Protein AF-A0A8X6MWE8-F1 (afdb_monomer_lite)

InterPro domains:
  IPR041577 Reverse transcriptase/retrotransposon-derived protein, RNase H-like domain [PF17919] (77-120)
  IPR043128 Reverse transcriptase/Diguanylate cyclase domain [G3DSA:3.30.70.270] (19-109)
  IPR043502 DNA/RNA polymerase superfamily [SSF56672] (6-120)
  IPR051320 Viral Replication and Maturation Polyprotein [PTHR33064] (6-121)

Sequence (211 aa):
MVALRGHLVTQQGTKPLPDKVEPILNYPKPKTIKELQRFLGILNFFRRFLPNVAQHQIALSEFLKGTRKNDNRVIEWTTQAEQDFCTCKKLIADATLLAHPKPDAELILHVDASDFAIGGHENITADSLSRIASIEMPNPINYDEIAKSQESDLELQKLINNPQGLQLKKIVMPNSDIPLFCDLFTGTARPYIPKDYRQRIFSQLHNMSHP

pLDDT: mean 76.69, std 14.86, range [37.81, 94.44]

Foldseek 3Di:
DDDDPQWDQDLFAIWGDLVLLVCLLVPDDDFFPVSLVVNVVSLVVLVVQFPPLVVLCLQSCVVVPPDDVPGGDTDPDDPSNVVSSNVSSVSSNVRDGDGDDDPPDDDDDDDDDDPSDDDPVPPCVCVVVVPPPDPPLPDDDPVVVQQVLLVPAPVNVVCVVPPPQWDWDFDADPPGPHTATFTCNPVDTHGDGGPVCVVVVCCSVVVVVPD

Organism: Nephila pilipes (NCBI:txid299642)

Structure (mmCIF, N/CA/C/O backbone):
data_AF-A0A8X6MWE8-F1
#
_entry.id   AF-A0A8X6MWE8-F1
#
loop_
_atom_site.group_PDB
_atom_site.id
_atom_site.type_symbol
_atom_site.label_atom_id
_atom_site.label_alt_id
_atom_site.label_comp_id
_atom_site.label_asym_id
_atom_site.label_entity_id
_atom_site.label_seq_id
_atom_site.pdbx_PDB_ins_code
_atom_site.Cartn_x
_atom_site.Cartn_y
_atom_site.Cartn_z
_atom_site.occupancy
_atom_site.B_iso_or_equiv
_atom_site.auth_seq_id
_atom_site.auth_comp_id
_atom_site.auth_asym_id
_atom_site.auth_atom_id
_atom_site.pdbx_PDB_model_num
ATOM 1 N N . MET A 1 1 ? -22.806 -2.495 1.449 1.00 59.53 1 MET A N 1
ATOM 2 C CA . MET A 1 1 ? -21.754 -2.252 0.437 1.00 59.53 1 MET A CA 1
ATOM 3 C C . MET A 1 1 ? -21.402 -0.779 0.498 1.00 59.53 1 MET A C 1
ATOM 5 O O . MET A 1 1 ? -22.319 0.026 0.430 1.00 59.53 1 MET A O 1
ATOM 9 N N . VAL A 1 2 ? -20.133 -0.429 0.710 1.00 77.38 2 VAL A N 1
ATOM 10 C CA . VAL A 1 2 ? -19.697 0.970 0.892 1.00 77.38 2 VAL A CA 1
ATOM 11 C C . VAL A 1 2 ? -18.446 1.227 0.050 1.00 77.38 2 VAL A C 1
ATOM 13 O O . VAL A 1 2 ? -17.557 0.378 -0.003 1.00 77.38 2 VAL A O 1
ATOM 16 N N . ALA A 1 3 ? -18.377 2.383 -0.611 1.00 73.12 3 ALA A N 1
ATOM 17 C CA . ALA A 1 3 ? -17.189 2.845 -1.324 1.00 73.12 3 ALA A CA 1
ATOM 18 C C . ALA A 1 3 ? -16.318 3.700 -0.387 1.00 73.12 3 ALA A C 1
ATOM 20 O O . ALA A 1 3 ? -16.790 4.701 0.148 1.00 73.12 3 ALA A O 1
ATOM 21 N N . LEU A 1 4 ? -15.050 3.327 -0.188 1.00 69.00 4 LEU A N 1
ATOM 22 C CA . LEU A 1 4 ? -14.127 4.044 0.697 1.00 69.00 4 LEU A CA 1
ATOM 23 C C . LEU A 1 4 ? -12.730 4.149 0.070 1.00 69.00 4 LEU A C 1
ATOM 25 O O . LEU A 1 4 ? -12.127 3.139 -0.283 1.0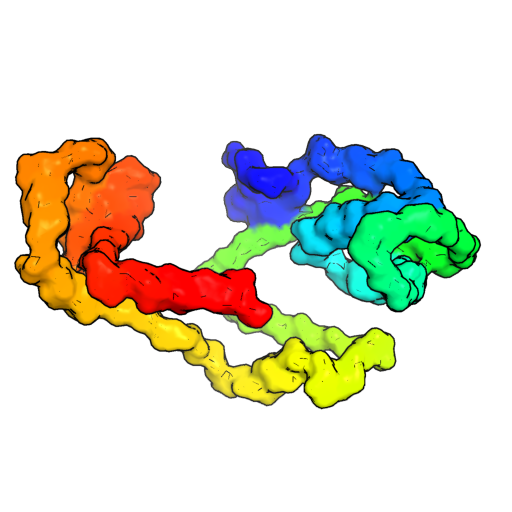0 69.00 4 LEU A O 1
ATOM 29 N N . ARG A 1 5 ? -12.204 5.377 -0.068 1.00 67.44 5 ARG A N 1
ATOM 30 C CA . ARG A 1 5 ? -10.845 5.674 -0.580 1.00 67.44 5 ARG A CA 1
ATOM 31 C C . ARG A 1 5 ? -10.443 4.845 -1.818 1.00 67.44 5 ARG A C 1
ATOM 33 O O . ARG A 1 5 ? -9.362 4.269 -1.851 1.00 67.44 5 ARG A O 1
ATOM 40 N N . GLY A 1 6 ? -11.312 4.752 -2.827 1.00 67.19 6 GLY A N 1
ATOM 41 C CA . GLY A 1 6 ? -11.014 4.024 -4.072 1.00 67.19 6 GLY A CA 1
ATOM 42 C C . GLY A 1 6 ? -11.288 2.514 -4.046 1.00 67.19 6 GLY A C 1
ATOM 43 O O . GLY A 1 6 ? -11.038 1.846 -5.046 1.00 67.19 6 GLY A O 1
ATOM 44 N N . HIS A 1 7 ? -11.830 1.985 -2.947 1.00 73.69 7 HIS A N 1
ATOM 45 C CA . HIS A 1 7 ? -12.125 0.566 -2.767 1.00 73.69 7 HIS A CA 1
ATOM 46 C C . HIS A 1 7 ? -13.621 0.330 -2.560 1.00 73.69 7 HIS A C 1
ATOM 48 O O . HIS A 1 7 ? -14.302 1.115 -1.895 1.00 73.69 7 HIS A O 1
ATOM 54 N N . LEU A 1 8 ? -14.122 -0.774 -3.105 1.00 75.38 8 LEU A N 1
ATOM 55 C CA . LEU A 1 8 ? -15.430 -1.321 -2.792 1.00 75.38 8 LEU A CA 1
ATOM 56 C C . LEU A 1 8 ? -15.292 -2.274 -1.608 1.00 75.38 8 LEU A C 1
ATOM 58 O O . LEU A 1 8 ? -14.608 -3.293 -1.703 1.00 75.38 8 LEU A O 1
ATOM 62 N N . VAL A 1 9 ? -15.966 -1.954 -0.508 1.00 78.88 9 VAL A N 1
ATOM 63 C CA . VAL A 1 9 ? -16.001 -2.783 0.696 1.00 78.88 9 VAL A CA 1
ATOM 64 C C . VAL A 1 9 ? -17.331 -3.530 0.748 1.00 78.88 9 VAL A C 1
ATOM 66 O O . VAL A 1 9 ? -18.421 -2.940 0.762 1.00 78.88 9 VAL A O 1
ATOM 69 N N . THR A 1 10 ? -17.233 -4.854 0.766 1.00 79.94 10 THR A N 1
ATOM 70 C CA . THR A 1 10 ? -18.354 -5.795 0.860 1.00 79.94 10 THR A CA 1
ATOM 71 C C . THR A 1 10 ? -18.179 -6.689 2.085 1.00 79.94 10 THR A C 1
ATOM 73 O O . THR A 1 10 ? -17.113 -6.702 2.697 1.00 79.94 10 THR A O 1
ATOM 76 N N . GLN A 1 11 ? -19.211 -7.457 2.441 1.00 73.94 11 GLN A N 1
ATOM 77 C CA . GLN A 1 11 ? -19.117 -8.446 3.522 1.00 73.94 11 GLN A CA 1
ATOM 78 C C . GLN A 1 11 ? -18.076 -9.539 3.222 1.00 73.94 11 GLN A C 1
ATOM 80 O O . GLN A 1 11 ? -17.484 -10.097 4.137 1.00 73.94 11 GLN A O 1
ATOM 85 N N . GLN A 1 12 ? -17.837 -9.826 1.942 1.00 69.50 12 GLN A N 1
ATOM 86 C CA . GLN A 1 12 ? -16.929 -10.881 1.493 1.00 69.50 12 GLN A CA 1
ATOM 87 C C . GLN A 1 12 ? -15.476 -10.408 1.399 1.00 69.50 12 GLN A C 1
ATOM 89 O O . GLN A 1 12 ? -14.573 -11.235 1.363 1.00 69.50 12 GLN A O 1
ATOM 94 N N . GLY A 1 13 ? -15.238 -9.095 1.355 1.00 74.44 13 GLY A N 1
ATOM 95 C CA . GLY A 1 13 ? -13.900 -8.551 1.172 1.00 74.44 13 GLY A CA 1
ATOM 96 C C . GLY A 1 13 ? -13.875 -7.155 0.564 1.00 74.44 13 GLY A C 1
ATOM 97 O O . GLY A 1 13 ? -14.899 -6.473 0.435 1.00 74.44 13 GLY A O 1
ATOM 98 N N . THR A 1 14 ? -12.679 -6.748 0.160 1.00 77.19 14 THR A N 1
ATOM 99 C CA . THR A 1 14 ? -12.393 -5.477 -0.499 1.00 77.19 14 THR A CA 1
ATOM 100 C C . THR A 1 14 ? -11.879 -5.704 -1.913 1.00 77.19 14 THR A C 1
ATOM 102 O O . THR A 1 14 ? -11.125 -6.638 -2.165 1.00 77.19 14 THR A O 1
ATOM 105 N N . LYS A 1 15 ? -12.287 -4.852 -2.850 1.00 76.44 15 LYS A N 1
ATOM 106 C CA . LYS A 1 15 ? -11.736 -4.826 -4.211 1.00 76.44 15 LYS A CA 1
ATOM 107 C C . LYS A 1 15 ? -11.574 -3.388 -4.696 1.00 76.44 15 LYS A C 1
ATOM 109 O O . LYS A 1 15 ? -12.254 -2.506 -4.162 1.00 76.44 15 LYS A O 1
ATOM 114 N N . PRO A 1 16 ? -10.718 -3.112 -5.687 1.00 77.12 16 PRO A N 1
ATOM 115 C CA . PRO A 1 16 ? -10.698 -1.811 -6.345 1.00 77.12 16 PRO A CA 1
ATOM 116 C C . PRO A 1 16 ? -12.079 -1.442 -6.907 1.00 77.12 16 PRO A C 1
ATOM 118 O O . PRO A 1 16 ? -12.826 -2.307 -7.370 1.00 77.12 16 PRO A O 1
ATOM 121 N N . LEU A 1 17 ? -12.443 -0.158 -6.849 1.00 76.19 17 LEU A N 1
ATOM 122 C CA . LEU A 1 17 ? -13.644 0.319 -7.541 1.00 76.19 17 LEU A CA 1
ATOM 123 C C . LEU A 1 17 ? -13.428 0.225 -9.060 1.00 76.19 17 LEU A C 1
ATOM 125 O O . LEU A 1 17 ? -12.413 0.745 -9.527 1.00 76.19 17 LEU A O 1
ATOM 129 N N . PRO A 1 18 ? -14.369 -0.349 -9.832 1.00 69.38 18 PRO A N 1
ATOM 130 C CA . PRO A 1 18 ? -14.264 -0.428 -11.293 1.00 69.38 18 PRO A CA 1
ATOM 131 C C . PRO A 1 18 ? -13.945 0.926 -11.950 1.00 69.38 18 PRO A C 1
ATOM 133 O O . PRO A 1 18 ? -13.013 1.020 -12.744 1.00 69.38 18 PRO A O 1
ATOM 136 N N . ASP A 1 19 ? -14.593 2.002 -11.492 1.00 69.56 19 ASP A N 1
ATOM 137 C CA . ASP A 1 19 ? -14.388 3.380 -11.971 1.00 69.56 19 ASP A CA 1
ATOM 138 C C . ASP A 1 19 ? -12.959 3.914 -11.746 1.00 69.56 19 ASP A C 1
ATOM 140 O O . ASP A 1 19 ? -12.543 4.908 -12.343 1.00 69.56 19 ASP A O 1
ATOM 144 N N . LYS A 1 20 ? -12.194 3.299 -10.835 1.00 71.19 20 LYS A N 1
ATOM 145 C CA . LYS A 1 20 ? -10.782 3.627 -10.584 1.00 71.19 20 LYS A CA 1
ATOM 146 C C . LYS A 1 20 ? -9.823 2.744 -11.376 1.00 71.19 20 LYS A C 1
ATOM 148 O O . LYS A 1 20 ? -8.673 3.134 -11.546 1.00 71.19 20 LYS A O 1
ATOM 153 N N . VAL A 1 21 ? -10.295 1.603 -11.867 1.00 74.25 21 VAL A N 1
ATOM 154 C CA . VAL A 1 21 ? -9.528 0.624 -12.643 1.00 74.25 21 VAL A CA 1
ATOM 155 C C . VAL A 1 21 ? -9.580 0.937 -14.140 1.00 74.25 21 VAL A C 1
ATOM 157 O O . VAL A 1 21 ? -8.560 0.864 -14.822 1.00 74.25 21 VAL A O 1
ATOM 160 N N . GLU A 1 22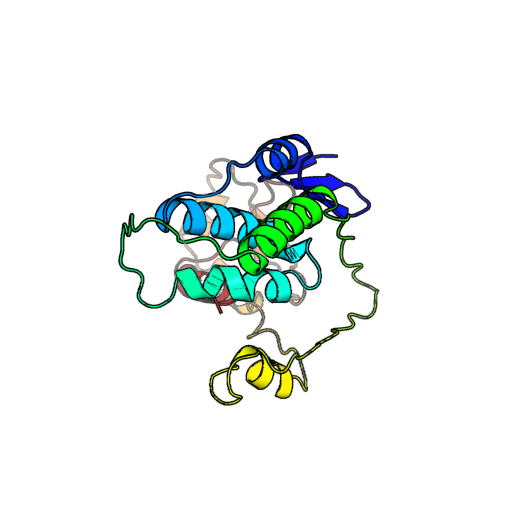 ? -10.731 1.363 -14.656 1.00 72.38 22 GLU A N 1
ATOM 161 C CA . GLU A 1 22 ? -10.916 1.673 -16.080 1.00 72.38 22 GLU A CA 1
ATOM 162 C C . GLU A 1 22 ? -9.955 2.763 -16.620 1.00 72.38 22 GLU A C 1
ATOM 164 O O . GLU A 1 22 ? -9.350 2.562 -17.679 1.00 72.38 22 GLU A O 1
ATOM 169 N N . PRO A 1 23 ? -9.672 3.866 -15.893 1.00 78.94 23 PRO A N 1
ATOM 170 C CA . PRO A 1 23 ? -8.656 4.834 -16.317 1.00 78.94 23 PRO A CA 1
ATOM 171 C C . PRO A 1 23 ? -7.232 4.260 -16.360 1.00 78.94 23 PRO A C 1
ATOM 173 O O . PRO A 1 23 ? -6.369 4.800 -17.048 1.00 78.94 23 PRO A O 1
ATOM 176 N N . ILE A 1 24 ? -6.967 3.178 -15.623 1.00 80.88 24 ILE A N 1
ATOM 177 C CA . ILE A 1 24 ? -5.652 2.529 -15.558 1.00 80.88 24 ILE A CA 1
ATOM 178 C C . ILE A 1 24 ? -5.463 1.599 -16.753 1.00 80.88 24 ILE A C 1
ATOM 180 O O . ILE A 1 24 ? -4.397 1.605 -17.364 1.00 80.88 24 ILE A O 1
ATOM 184 N N . LEU A 1 25 ? -6.509 0.870 -17.154 1.00 80.69 25 LEU A N 1
ATOM 185 C CA . LEU A 1 25 ? -6.540 0.114 -18.412 1.00 80.69 25 LEU A CA 1
ATOM 186 C C . LEU A 1 25 ? -6.271 1.009 -19.624 1.00 80.69 25 LEU A C 1
ATOM 188 O O . LEU A 1 25 ? -5.530 0.634 -20.533 1.00 80.69 25 LEU A O 1
ATOM 192 N N . ASN A 1 26 ? -6.797 2.229 -19.597 1.00 83.88 26 ASN A N 1
ATOM 193 C CA . ASN A 1 26 ? -6.600 3.217 -20.653 1.00 83.88 26 ASN A CA 1
ATOM 194 C C . ASN A 1 26 ? -5.405 4.150 -20.401 1.00 83.88 26 ASN A C 1
ATOM 196 O O . ASN A 1 26 ? -5.204 5.103 -21.152 1.00 83.88 26 ASN A O 1
ATOM 200 N N . TYR A 1 27 ? -4.580 3.876 -19.379 1.00 88.12 27 TYR A N 1
ATOM 201 C CA . TYR A 1 27 ? -3.455 4.744 -19.044 1.00 88.12 27 TYR A CA 1
ATOM 202 C C . TYR A 1 27 ? -2.472 4.815 -20.222 1.00 88.12 27 TYR A C 1
ATOM 204 O O . TYR A 1 27 ? -2.041 3.757 -20.712 1.00 88.12 27 TYR A O 1
ATOM 212 N N . PRO A 1 28 ? -2.123 6.027 -20.694 1.00 91.38 28 PRO A N 1
ATOM 213 C CA . PRO A 1 28 ? -1.239 6.188 -21.837 1.00 91.38 28 PRO A CA 1
ATOM 214 C C . PRO A 1 28 ? 0.171 5.718 -21.488 1.00 91.38 28 PRO A C 1
ATOM 216 O O . PRO A 1 28 ? 0.620 5.864 -20.352 1.00 91.38 28 PRO A O 1
ATOM 219 N N . LYS A 1 29 ? 0.887 5.176 -22.476 1.00 93.75 29 LYS A N 1
ATOM 220 C CA . LYS A 1 29 ? 2.289 4.777 -22.316 1.00 93.75 29 LYS A CA 1
ATOM 221 C C . LYS A 1 29 ? 3.119 5.991 -21.858 1.00 93.75 29 LYS A C 1
ATOM 223 O O . LYS A 1 29 ? 3.155 6.981 -22.596 1.00 93.75 29 LYS A O 1
ATOM 228 N N . PRO A 1 30 ? 3.765 5.941 -20.675 1.00 94.44 30 PRO A N 1
ATOM 229 C CA . PRO A 1 30 ? 4.577 7.044 -20.179 1.00 94.44 30 PRO A CA 1
ATOM 230 C C . PRO A 1 30 ? 5.695 7.407 -21.152 1.00 94.44 30 PRO A C 1
ATOM 232 O O . PRO A 1 30 ? 6.461 6.546 -21.578 1.00 94.44 30 PRO A O 1
ATOM 235 N N . LYS A 1 31 ? 5.816 8.687 -21.493 1.00 93.44 31 LYS A N 1
ATOM 236 C CA . LYS A 1 31 ? 6.896 9.188 -22.354 1.00 93.44 31 LYS A CA 1
ATOM 237 C C . LYS A 1 31 ? 8.088 9.670 -21.544 1.00 93.44 31 LYS A C 1
ATOM 239 O O . LYS A 1 31 ? 9.211 9.647 -22.037 1.00 93.44 31 LYS A O 1
ATOM 244 N N . THR A 1 32 ? 7.842 10.107 -20.312 1.00 93.69 32 THR A N 1
ATOM 245 C CA . THR A 1 32 ? 8.852 10.695 -19.428 1.00 93.69 32 THR A CA 1
ATOM 246 C C . THR A 1 32 ? 8.972 9.934 -18.113 1.00 93.69 32 THR A C 1
ATOM 248 O O . THR A 1 32 ? 8.016 9.306 -17.654 1.00 93.69 32 THR A O 1
ATOM 251 N N . ILE A 1 33 ? 10.130 10.044 -17.458 1.00 92.06 33 ILE A N 1
ATOM 252 C CA . ILE A 1 33 ? 10.361 9.487 -16.116 1.00 92.06 33 ILE A CA 1
ATOM 253 C C . ILE A 1 33 ? 9.285 9.938 -15.123 1.00 92.06 33 ILE A C 1
ATOM 255 O O . ILE A 1 33 ? 8.750 9.123 -14.374 1.00 92.06 33 ILE A O 1
ATOM 259 N N . LYS A 1 34 ? 8.911 11.219 -15.140 1.00 90.62 34 LYS A N 1
ATOM 260 C CA . LYS A 1 34 ? 7.853 11.761 -14.280 1.00 90.62 34 LYS A CA 1
ATOM 261 C C . LYS A 1 34 ? 6.498 11.086 -14.500 1.00 90.62 34 LYS A C 1
ATOM 263 O O . LYS A 1 34 ? 5.764 10.848 -13.541 1.00 90.62 34 LYS A O 1
ATOM 268 N N . GLU A 1 35 ? 6.140 10.789 -15.745 1.00 92.25 35 GLU A N 1
ATOM 269 C CA . GLU A 1 35 ? 4.918 10.042 -16.063 1.00 92.25 35 GLU A CA 1
ATOM 270 C C . GLU A 1 35 ? 5.011 8.587 -15.594 1.00 92.25 35 GLU A C 1
ATOM 272 O O . GLU A 1 35 ? 4.050 8.067 -15.027 1.00 92.25 35 GLU A O 1
ATOM 277 N N . LEU A 1 36 ? 6.175 7.951 -15.745 1.00 92.38 36 LEU A N 1
ATOM 278 C CA . LEU A 1 36 ? 6.399 6.587 -15.270 1.00 92.38 36 LEU A CA 1
ATOM 279 C C . LEU A 1 36 ? 6.316 6.500 -13.741 1.00 92.38 36 LEU A C 1
ATOM 281 O O . LEU A 1 36 ? 5.662 5.605 -13.214 1.00 92.38 36 LEU A O 1
ATOM 285 N N . GLN A 1 37 ? 6.891 7.462 -13.018 1.00 90.00 37 GLN A N 1
ATOM 286 C CA . GLN A 1 37 ? 6.774 7.556 -11.559 1.00 90.00 37 GLN A CA 1
ATOM 287 C C . GLN A 1 37 ? 5.316 7.707 -11.109 1.00 90.00 37 GLN A C 1
ATOM 289 O O . GLN A 1 37 ? 4.909 7.093 -10.124 1.00 90.00 37 GLN A O 1
ATOM 294 N N . ARG A 1 38 ? 4.505 8.487 -11.839 1.00 90.12 38 ARG A N 1
ATOM 295 C CA . ARG A 1 38 ? 3.062 8.595 -11.569 1.00 90.12 38 ARG A CA 1
ATOM 296 C C . ARG A 1 38 ? 2.364 7.253 -11.750 1.00 90.12 38 ARG A C 1
ATOM 298 O O . ARG A 1 38 ? 1.596 6.860 -10.877 1.00 90.12 38 ARG A O 1
ATOM 305 N N . PHE A 1 39 ? 2.649 6.548 -12.843 1.00 90.75 39 PHE A N 1
ATOM 306 C CA . PHE A 1 39 ? 2.096 5.219 -13.085 1.00 90.75 39 PHE A CA 1
ATOM 307 C C . PHE A 1 39 ? 2.497 4.219 -11.990 1.00 90.75 39 PHE A C 1
ATOM 309 O O . PHE A 1 39 ? 1.635 3.552 -11.424 1.00 90.75 39 PHE A O 1
ATOM 316 N N . LEU A 1 40 ? 3.779 4.162 -11.620 1.00 88.50 40 LEU A N 1
ATOM 317 C CA . LEU A 1 40 ? 4.268 3.273 -10.562 1.00 88.50 40 LEU A CA 1
ATOM 318 C C . LEU A 1 40 ? 3.691 3.628 -9.184 1.00 88.50 40 LEU A C 1
ATOM 320 O O . LEU A 1 40 ? 3.438 2.738 -8.377 1.00 88.50 40 LEU A O 1
ATOM 324 N N . GLY A 1 41 ? 3.405 4.907 -8.923 1.00 86.19 41 GLY A N 1
ATOM 325 C CA . GLY A 1 41 ? 2.658 5.331 -7.738 1.00 86.19 41 GLY A CA 1
ATOM 326 C C . GLY A 1 41 ? 1.241 4.749 -7.692 1.00 86.19 41 GLY A C 1
ATOM 327 O O . GLY A 1 41 ? 0.812 4.259 -6.649 1.00 86.19 41 GLY A O 1
ATOM 328 N N . ILE A 1 42 ? 0.537 4.738 -8.830 1.00 85.75 42 ILE A N 1
ATOM 329 C CA . ILE A 1 42 ? -0.788 4.109 -8.958 1.00 85.75 42 ILE A CA 1
ATOM 330 C C . ILE A 1 42 ? -0.684 2.592 -8.755 1.00 85.75 42 ILE A C 1
ATOM 332 O O . ILE A 1 42 ? -1.457 2.017 -7.993 1.00 85.75 42 ILE A O 1
ATOM 336 N N . LEU A 1 43 ? 0.295 1.947 -9.389 1.00 83.94 43 LEU A N 1
ATOM 337 C CA . LEU A 1 43 ? 0.547 0.512 -9.247 1.00 83.94 43 LEU A CA 1
ATOM 338 C C . LEU A 1 43 ? 0.807 0.129 -7.781 1.00 83.94 43 LEU A C 1
ATOM 340 O O . LEU A 1 43 ? 0.222 -0.825 -7.272 1.00 83.94 43 LEU A O 1
ATOM 344 N N . ASN A 1 44 ? 1.616 0.921 -7.071 1.00 82.56 44 ASN A N 1
ATOM 345 C CA . ASN A 1 44 ? 1.905 0.712 -5.653 1.00 82.56 44 ASN A CA 1
ATOM 346 C C . ASN A 1 44 ? 0.679 0.909 -4.754 1.00 82.56 44 ASN A C 1
ATOM 348 O O . ASN A 1 44 ? 0.521 0.171 -3.782 1.00 82.56 44 ASN A O 1
ATOM 352 N N . PHE A 1 45 ? -0.223 1.835 -5.091 1.00 80.44 45 PHE A N 1
ATOM 353 C CA . PHE A 1 45 ? -1.487 2.001 -4.369 1.00 80.44 45 PHE A CA 1
ATOM 354 C C . PHE A 1 45 ? -2.343 0.721 -4.403 1.00 80.44 45 PHE A C 1
ATOM 356 O O . PHE A 1 45 ? -2.938 0.349 -3.389 1.00 80.44 45 PHE A O 1
ATOM 363 N N . PHE A 1 46 ? -2.345 0.006 -5.534 1.00 76.44 46 PHE A N 1
ATOM 364 C CA . PHE A 1 46 ? -3.086 -1.247 -5.707 1.00 76.44 46 PHE A CA 1
ATOM 365 C C . PHE A 1 46 ? -2.279 -2.515 -5.408 1.00 76.44 46 PHE A C 1
ATOM 367 O O . PHE A 1 46 ? -2.853 -3.598 -5.446 1.00 76.44 46 PHE A O 1
ATOM 374 N N . ARG A 1 47 ? -0.994 -2.416 -5.038 1.00 80.62 47 ARG A N 1
ATOM 375 C CA . ARG A 1 47 ? -0.065 -3.556 -4.882 1.00 80.62 47 ARG A CA 1
ATOM 376 C C . ARG A 1 47 ? -0.616 -4.724 -4.065 1.00 80.62 47 ARG A C 1
ATOM 378 O O . ARG A 1 47 ? -0.352 -5.869 -4.403 1.00 80.62 47 ARG A O 1
ATOM 385 N N . ARG A 1 48 ? -1.411 -4.452 -3.025 1.00 76.00 48 ARG A N 1
ATOM 386 C CA . ARG A 1 48 ? -2.030 -5.488 -2.176 1.00 76.00 48 ARG A CA 1
ATOM 387 C C . ARG A 1 48 ? -2.945 -6.460 -2.941 1.00 76.00 48 ARG A C 1
ATOM 389 O O . ARG A 1 48 ? -3.146 -7.570 -2.475 1.00 76.00 48 ARG A O 1
ATOM 396 N N . PHE A 1 49 ? -3.498 -6.043 -4.081 1.00 73.56 49 PHE A N 1
ATOM 397 C CA . PHE A 1 49 ? -4.390 -6.845 -4.927 1.00 73.56 49 PHE A CA 1
ATOM 398 C C . PHE A 1 49 ? -3.654 -7.551 -6.076 1.00 73.56 49 PHE A C 1
ATOM 400 O O . PHE A 1 49 ? -4.296 -8.246 -6.857 1.00 73.56 49 PHE A O 1
ATOM 407 N N . LEU A 1 50 ? -2.340 -7.337 -6.219 1.00 75.62 50 LEU A N 1
ATOM 408 C CA . LEU A 1 50 ? -1.563 -7.736 -7.394 1.00 75.62 50 LEU A CA 1
ATOM 409 C C . LEU A 1 50 ? -0.484 -8.749 -6.988 1.00 75.62 50 LEU A C 1
ATOM 411 O O . LEU A 1 50 ? 0.625 -8.346 -6.612 1.00 75.62 50 LEU A O 1
ATOM 415 N N . PRO A 1 51 ? -0.776 -10.059 -7.038 1.00 72.69 51 PRO A N 1
ATOM 416 C CA . PRO A 1 51 ? 0.231 -11.071 -6.746 1.00 72.69 51 PRO A CA 1
ATOM 417 C C . PRO A 1 51 ? 1.395 -10.955 -7.739 1.00 72.69 51 PRO A C 1
ATOM 419 O O . PRO A 1 51 ? 1.190 -10.695 -8.923 1.00 72.69 51 PRO A O 1
ATOM 422 N N . ASN A 1 52 ? 2.624 -11.122 -7.246 1.00 71.69 52 ASN A N 1
ATOM 423 C CA . ASN A 1 52 ? 3.859 -11.165 -8.045 1.00 71.69 52 ASN A CA 1
ATOM 424 C C . ASN A 1 52 ? 4.151 -9.928 -8.917 1.00 71.69 52 ASN A C 1
ATOM 426 O O . ASN A 1 52 ? 5.057 -9.952 -9.747 1.00 71.69 52 ASN A O 1
ATOM 430 N N . VAL A 1 53 ? 3.468 -8.800 -8.686 1.00 78.31 53 VAL A N 1
ATOM 431 C CA . VAL A 1 53 ? 3.642 -7.575 -9.489 1.00 78.31 53 VAL A CA 1
ATOM 432 C C . VAL A 1 53 ? 5.071 -7.025 -9.469 1.00 78.31 53 VAL A C 1
ATOM 434 O O . VAL A 1 53 ? 5.480 -6.352 -10.408 1.00 78.31 53 VAL A O 1
ATOM 437 N N . ALA A 1 54 ? 5.846 -7.328 -8.423 1.00 78.75 54 ALA A N 1
ATOM 438 C CA . ALA A 1 54 ? 7.241 -6.911 -8.306 1.00 78.75 54 ALA A CA 1
ATOM 439 C C . ALA A 1 54 ? 8.103 -7.417 -9.475 1.00 78.75 54 ALA A C 1
ATOM 441 O O . ALA A 1 54 ? 8.965 -6.681 -9.944 1.00 78.75 54 ALA A O 1
ATOM 442 N N . GLN A 1 55 ? 7.824 -8.618 -9.995 1.00 78.38 55 GLN A N 1
ATOM 443 C CA . GLN A 1 55 ? 8.551 -9.202 -11.129 1.00 78.38 55 GLN A CA 1
ATOM 444 C C . GLN A 1 55 ? 8.359 -8.358 -12.399 1.00 78.38 55 GLN A C 1
ATOM 446 O O . GLN A 1 55 ? 9.312 -8.077 -13.119 1.00 78.38 55 GLN A O 1
ATOM 451 N N . HIS A 1 56 ? 7.145 -7.843 -12.600 1.00 81.75 56 HIS A N 1
ATOM 452 C CA . HIS A 1 56 ? 6.788 -6.959 -13.715 1.00 81.75 56 HIS A CA 1
ATOM 453 C C . HIS A 1 56 ? 7.154 -5.486 -13.474 1.00 81.75 56 HIS A C 1
ATOM 455 O O . HIS A 1 56 ? 6.855 -4.624 -14.295 1.00 81.75 56 HIS A O 1
ATOM 461 N N . GLN A 1 57 ? 7.780 -5.156 -12.342 1.00 81.69 57 GLN A N 1
ATOM 462 C CA . GLN A 1 57 ? 8.297 -3.814 -12.074 1.00 81.69 57 GLN A CA 1
ATOM 463 C C . GLN A 1 57 ? 9.800 -3.707 -12.323 1.00 81.69 57 GLN A C 1
ATOM 465 O O . GLN A 1 57 ? 10.310 -2.587 -12.330 1.00 81.69 57 GLN A O 1
ATOM 470 N N . ILE A 1 58 ? 10.512 -4.820 -12.529 1.00 80.00 58 ILE A N 1
ATOM 471 C CA . ILE A 1 58 ? 11.978 -4.839 -12.617 1.00 80.00 58 ILE A CA 1
ATOM 472 C C . ILE A 1 58 ? 12.450 -3.957 -13.776 1.00 80.00 58 ILE A C 1
ATOM 474 O O . ILE A 1 58 ? 13.115 -2.951 -13.528 1.00 80.00 58 ILE A O 1
ATOM 478 N N . ALA A 1 59 ? 12.023 -4.254 -15.009 1.00 84.75 59 ALA A N 1
ATOM 479 C CA . ALA A 1 59 ? 12.428 -3.491 -16.193 1.00 84.75 59 ALA A CA 1
ATOM 480 C C . ALA A 1 59 ? 11.978 -2.019 -16.125 1.00 84.75 59 ALA A C 1
ATOM 482 O O . ALA A 1 59 ? 12.673 -1.120 -16.590 1.00 84.75 59 ALA A O 1
ATOM 483 N N . LEU A 1 60 ? 10.832 -1.744 -15.492 1.00 86.44 60 LEU A N 1
ATOM 484 C CA . LEU A 1 60 ? 10.338 -0.377 -15.297 1.00 86.44 60 LEU A CA 1
ATOM 485 C C . LEU A 1 60 ? 11.171 0.402 -14.267 1.00 86.44 60 LEU A C 1
ATOM 487 O O . LEU A 1 60 ? 11.377 1.607 -14.412 1.00 86.44 60 LEU A O 1
ATOM 491 N N . SER A 1 61 ? 11.662 -0.278 -13.232 1.00 84.56 61 SER A N 1
ATOM 492 C CA . SER A 1 61 ? 12.459 0.321 -12.159 1.00 84.56 61 SER A CA 1
ATOM 493 C C . SER A 1 61 ? 13.877 0.661 -12.610 1.00 84.56 61 SER A C 1
ATOM 495 O O . SER A 1 61 ? 14.498 1.558 -12.041 1.00 84.56 61 SER A O 1
ATOM 497 N N . GLU A 1 62 ? 14.389 0.014 -13.659 1.00 86.56 62 GLU A N 1
ATOM 498 C CA . GLU A 1 62 ? 15.690 0.357 -14.239 1.00 86.56 62 GLU A CA 1
ATOM 499 C C . GLU A 1 62 ? 15.732 1.794 -14.756 1.00 86.56 62 GLU A C 1
ATOM 501 O O . GLU A 1 62 ? 16.707 2.504 -14.501 1.00 86.56 62 GLU A O 1
ATOM 506 N N . PHE A 1 63 ? 14.643 2.274 -15.363 1.00 86.94 63 PHE A N 1
ATOM 507 C CA . PHE A 1 63 ? 14.534 3.669 -15.795 1.00 86.94 63 PHE A CA 1
ATOM 508 C C . PHE A 1 63 ? 14.575 4.663 -14.628 1.00 86.94 63 PHE A C 1
ATOM 510 O O . PHE A 1 63 ? 14.907 5.832 -14.824 1.00 86.94 63 PHE A O 1
ATOM 517 N N . LEU A 1 64 ? 14.261 4.220 -13.405 1.00 85.88 64 LEU A N 1
ATOM 518 C CA . LEU A 1 64 ? 14.275 5.073 -12.219 1.00 85.88 64 LEU A CA 1
ATOM 519 C C . LEU A 1 64 ? 15.667 5.239 -11.592 1.00 85.88 64 LEU A C 1
ATOM 521 O O . LEU A 1 64 ? 15.847 6.107 -10.726 1.00 85.88 64 LEU A O 1
ATOM 525 N N . LYS A 1 65 ? 16.666 4.460 -12.024 1.00 84.81 65 LYS A N 1
ATOM 526 C CA . LYS A 1 65 ? 18.035 4.563 -11.506 1.00 84.81 65 LYS A CA 1
ATOM 527 C C . LYS A 1 65 ? 18.626 5.942 -11.830 1.00 84.81 65 LYS A C 1
ATOM 529 O O . LYS A 1 65 ? 18.566 6.432 -12.959 1.00 84.81 65 LYS A O 1
ATOM 534 N N . GLY A 1 66 ? 19.176 6.602 -10.808 1.00 80.56 66 GLY A N 1
ATOM 535 C CA . GLY A 1 66 ? 19.787 7.931 -10.939 1.00 80.56 66 GLY A CA 1
ATOM 536 C C . GLY A 1 66 ? 18.805 9.074 -11.229 1.00 80.56 66 GLY A C 1
ATOM 537 O O . GLY A 1 66 ? 19.226 10.136 -11.690 1.00 80.56 66 GLY A O 1
ATOM 538 N N . THR A 1 67 ? 17.503 8.876 -10.995 1.00 84.00 67 THR A N 1
ATOM 539 C CA . THR A 1 67 ? 16.497 9.931 -11.190 1.00 84.00 67 THR A CA 1
ATOM 540 C C . THR A 1 67 ? 16.631 11.061 -10.173 1.00 84.00 67 THR A C 1
ATOM 542 O O . THR A 1 67 ? 17.043 10.868 -9.029 1.00 84.00 67 THR A O 1
ATOM 545 N N . ARG A 1 68 ? 16.282 12.277 -10.603 1.00 81.75 68 ARG A N 1
ATOM 546 C CA . ARG A 1 68 ? 16.269 13.483 -9.761 1.00 81.75 68 ARG A CA 1
ATOM 547 C C . ARG A 1 68 ? 14.832 13.933 -9.501 1.00 81.75 68 ARG A C 1
ATOM 549 O O . ARG A 1 68 ? 13.892 13.524 -10.183 1.00 81.75 68 ARG A O 1
ATOM 556 N N . LYS A 1 69 ? 14.645 14.827 -8.529 1.00 78.31 69 LYS A N 1
ATOM 557 C CA . LYS A 1 69 ? 13.344 15.471 -8.309 1.00 78.31 69 LYS A CA 1
ATOM 558 C C . LYS A 1 69 ? 12.922 16.208 -9.588 1.00 78.31 69 LYS A C 1
ATOM 560 O O . LYS A 1 69 ? 13.682 17.027 -10.093 1.00 78.31 69 LYS A O 1
ATOM 565 N N . ASN A 1 70 ? 11.705 15.943 -10.070 1.00 77.00 70 ASN A N 1
ATOM 566 C CA . ASN A 1 70 ? 11.144 16.502 -11.312 1.00 77.00 70 ASN A CA 1
ATOM 567 C C . ASN A 1 70 ? 11.877 16.099 -12.608 1.00 77.00 70 ASN A C 1
ATOM 569 O O . ASN A 1 70 ? 11.926 16.881 -13.555 1.00 77.00 70 ASN A O 1
ATOM 573 N N . ASP A 1 71 ? 12.425 14.887 -12.661 1.00 84.75 71 ASP A N 1
ATOM 574 C CA . ASP A 1 71 ? 13.075 14.352 -13.855 1.00 84.75 71 ASP A CA 1
ATOM 575 C C . ASP A 1 71 ? 12.081 14.118 -15.012 1.00 84.75 71 ASP A C 1
ATOM 577 O O . ASP A 1 71 ? 11.170 13.295 -14.919 1.00 84.75 71 ASP A O 1
ATOM 581 N N . ASN A 1 72 ? 12.272 14.850 -16.111 1.00 88.25 72 ASN A N 1
ATOM 582 C CA . ASN A 1 72 ? 11.459 14.767 -17.327 1.00 88.25 72 ASN A CA 1
ATOM 583 C C . ASN A 1 72 ? 12.203 14.086 -18.490 1.00 88.25 72 ASN A C 1
ATOM 585 O O . ASN A 1 72 ? 11.814 14.273 -19.643 1.00 88.25 72 ASN A O 1
ATOM 589 N N . ARG A 1 73 ? 13.276 13.327 -18.222 1.00 91.12 73 ARG A N 1
ATOM 590 C CA . ARG A 1 73 ? 13.971 12.559 -19.265 1.00 91.12 73 ARG A CA 1
ATOM 591 C C . ARG A 1 73 ? 12.988 11.666 -20.021 1.00 91.12 73 ARG A C 1
ATOM 593 O O . ARG A 1 73 ? 12.087 11.077 -19.418 1.00 91.12 73 ARG A O 1
ATOM 600 N N . VAL A 1 74 ? 13.167 11.600 -21.338 1.00 92.12 74 VAL A N 1
ATOM 601 C CA . VAL A 1 74 ? 12.381 10.733 -22.220 1.00 92.12 74 VAL A CA 1
ATOM 602 C C . VAL A 1 74 ? 12.812 9.288 -21.994 1.00 92.12 74 VAL A C 1
ATOM 604 O O . VAL A 1 74 ? 13.999 9.013 -21.832 1.00 92.12 74 VAL A O 1
ATOM 607 N N . ILE A 1 75 ? 11.841 8.379 -21.946 1.00 92.38 75 ILE A N 1
ATOM 608 C CA . ILE A 1 75 ? 12.094 6.950 -21.762 1.00 92.38 75 ILE A CA 1
ATOM 609 C C . ILE A 1 75 ? 12.330 6.304 -23.123 1.00 92.38 75 ILE A C 1
ATOM 611 O O . ILE A 1 75 ? 11.458 6.330 -23.994 1.00 92.38 75 ILE A O 1
ATOM 615 N N . GLU A 1 76 ? 13.484 5.666 -23.271 1.00 91.88 76 GLU A N 1
ATOM 616 C CA . GLU A 1 76 ? 13.757 4.744 -24.369 1.00 91.88 76 GLU A CA 1
ATOM 617 C C . GLU A 1 76 ? 13.192 3.369 -24.008 1.00 91.88 76 GLU A C 1
ATOM 619 O O . GLU A 1 76 ? 13.786 2.598 -23.257 1.00 91.88 76 GLU A O 1
ATOM 624 N N . TRP A 1 77 ? 11.980 3.089 -24.486 1.00 93.19 77 TRP A N 1
ATOM 625 C CA . TRP A 1 77 ? 11.282 1.851 -24.155 1.00 93.19 77 TRP A CA 1
ATOM 626 C C . TRP A 1 77 ? 11.949 0.638 -24.794 1.00 93.19 77 TRP A C 1
ATOM 628 O O . TRP A 1 77 ? 12.103 0.567 -26.012 1.00 93.19 77 TRP A O 1
ATOM 638 N N . THR A 1 78 ? 12.251 -0.356 -23.964 1.00 92.94 78 THR A N 1
ATOM 639 C CA . THR A 1 78 ? 12.603 -1.699 -24.419 1.00 92.94 78 THR A CA 1
ATOM 640 C C . THR A 1 78 ? 11.338 -2.529 -24.632 1.00 92.94 78 THR A C 1
ATOM 642 O O . THR A 1 78 ? 10.294 -2.268 -24.024 1.00 92.94 78 THR A O 1
ATOM 645 N N . THR A 1 79 ? 11.432 -3.572 -25.458 1.00 93.00 79 THR A N 1
ATOM 646 C CA . THR A 1 79 ? 10.332 -4.527 -25.668 1.00 93.00 79 THR A CA 1
ATOM 647 C C . THR A 1 79 ? 9.871 -5.151 -24.349 1.00 93.00 79 THR A C 1
ATOM 649 O O . THR A 1 79 ? 8.671 -5.264 -24.111 1.00 93.00 79 THR A O 1
ATOM 652 N N . GLN A 1 80 ? 10.816 -5.493 -23.466 1.00 90.44 80 GLN A N 1
ATOM 653 C CA . GLN A 1 80 ? 10.519 -6.076 -22.156 1.00 90.44 80 GLN A CA 1
ATOM 654 C C . GLN A 1 80 ? 9.751 -5.097 -21.263 1.00 90.44 80 GLN A C 1
ATOM 656 O O . GLN A 1 80 ? 8.713 -5.448 -20.710 1.00 90.44 80 GLN A O 1
ATOM 661 N N . ALA A 1 81 ? 10.207 -3.845 -21.175 1.00 90.50 81 ALA A N 1
ATOM 662 C CA . ALA A 1 81 ? 9.527 -2.829 -20.381 1.00 90.50 81 ALA A CA 1
ATOM 663 C C . ALA A 1 81 ? 8.088 -2.590 -20.857 1.00 90.50 81 ALA A C 1
ATOM 665 O O . ALA A 1 81 ? 7.180 -2.421 -20.046 1.00 90.50 81 ALA A O 1
ATOM 666 N N . GLU A 1 82 ? 7.855 -2.591 -22.170 1.00 93.75 82 GLU A N 1
ATOM 667 C CA . GLU A 1 82 ? 6.515 -2.424 -22.732 1.00 93.75 82 GLU A CA 1
ATOM 668 C C . GLU A 1 82 ? 5.587 -3.604 -22.412 1.00 93.75 82 GLU A C 1
ATOM 670 O O . GLU A 1 82 ? 4.414 -3.397 -22.083 1.00 93.75 82 GLU A O 1
ATOM 675 N N . GLN A 1 83 ? 6.112 -4.830 -22.446 1.00 93.00 83 GLN A N 1
ATOM 676 C CA . GLN A 1 83 ? 5.381 -6.026 -22.024 1.00 93.00 83 GLN A CA 1
ATOM 677 C C . GLN A 1 83 ? 5.036 -5.979 -20.532 1.00 93.00 83 GLN A C 1
ATOM 679 O O . GLN A 1 83 ? 3.890 -6.237 -20.155 1.00 93.00 83 GLN A O 1
ATOM 684 N N . ASP A 1 84 ? 5.990 -5.581 -19.695 1.00 90.25 84 ASP A N 1
ATOM 685 C CA . ASP A 1 84 ? 5.813 -5.440 -18.251 1.00 90.25 84 ASP A CA 1
ATOM 686 C C . ASP A 1 84 ? 4.785 -4.357 -17.903 1.00 90.25 84 ASP A C 1
ATOM 688 O O . ASP A 1 84 ? 3.890 -4.577 -17.083 1.00 90.25 84 ASP A O 1
ATOM 692 N N . PHE A 1 85 ? 4.824 -3.215 -18.596 1.00 91.88 85 PHE A N 1
ATOM 693 C CA . PHE A 1 85 ? 3.820 -2.159 -18.466 1.00 91.88 85 PHE A CA 1
ATOM 694 C C . PHE A 1 85 ? 2.415 -2.656 -18.829 1.00 91.88 85 PHE A C 1
ATOM 696 O O . PHE A 1 85 ? 1.463 -2.448 -18.071 1.00 91.88 85 PHE A O 1
ATOM 703 N N . CYS A 1 86 ? 2.274 -3.352 -19.961 1.00 90.62 86 CYS A N 1
ATOM 704 C CA . CYS A 1 86 ? 1.000 -3.942 -20.373 1.00 90.62 86 CYS A CA 1
ATOM 705 C C . CYS A 1 86 ? 0.495 -4.981 -19.362 1.00 90.62 86 CYS A C 1
ATOM 707 O O . CYS A 1 86 ? -0.699 -5.017 -19.060 1.00 90.62 86 CYS A O 1
ATOM 709 N N . THR A 1 87 ? 1.395 -5.796 -18.815 1.00 89.38 87 THR A N 1
ATOM 710 C CA . THR A 1 87 ? 1.069 -6.814 -17.809 1.00 89.38 87 THR A CA 1
ATOM 711 C C . THR A 1 87 ? 0.599 -6.172 -16.509 1.00 89.38 87 THR A C 1
ATOM 713 O O . THR A 1 87 ? -0.458 -6.536 -16.000 1.00 89.38 87 THR A O 1
ATOM 716 N N . CYS A 1 88 ? 1.292 -5.139 -16.025 1.00 87.75 88 CYS A N 1
ATOM 717 C CA . CYS A 1 88 ? 0.878 -4.377 -14.846 1.00 87.75 88 CYS A CA 1
ATOM 718 C C . CYS A 1 88 ? -0.535 -3.793 -14.996 1.00 87.75 88 CYS A C 1
ATOM 720 O O . CYS A 1 88 ? -1.335 -3.861 -14.063 1.00 87.75 88 CYS A O 1
ATOM 722 N N . LYS A 1 89 ? -0.871 -3.250 -16.175 1.00 88.50 89 LYS A N 1
ATOM 723 C CA . LYS A 1 89 ? -2.220 -2.728 -16.457 1.00 88.50 89 LYS A CA 1
ATOM 724 C C . LYS A 1 89 ? -3.289 -3.821 -16.388 1.00 88.50 89 LYS A C 1
ATOM 726 O O . LYS A 1 89 ? -4.346 -3.583 -15.810 1.00 88.50 89 LYS A O 1
ATOM 731 N N . LYS A 1 90 ? -3.010 -5.002 -16.950 1.00 85.94 90 LYS A N 1
ATOM 732 C CA . LYS A 1 90 ? -3.920 -6.159 -16.902 1.00 85.94 90 LYS A CA 1
ATOM 733 C C . LYS A 1 90 ? -4.105 -6.678 -15.479 1.00 85.94 90 LYS A C 1
ATOM 735 O O . LYS A 1 90 ? -5.234 -6.858 -15.059 1.00 85.94 90 LYS A O 1
ATOM 740 N N . LEU A 1 91 ? -3.030 -6.808 -14.702 1.00 83.19 91 LEU A N 1
ATOM 741 C CA . LEU A 1 91 ? -3.116 -7.253 -13.308 1.00 83.19 91 LEU A CA 1
ATOM 742 C C . LEU A 1 91 ? -3.991 -6.325 -12.455 1.00 83.19 91 LEU A C 1
ATOM 744 O O . LEU A 1 91 ? -4.754 -6.802 -11.623 1.00 83.19 91 LEU A O 1
ATOM 748 N N . ILE A 1 92 ? -3.912 -5.004 -12.665 1.00 79.12 92 ILE A N 1
ATOM 749 C CA . ILE A 1 92 ? -4.806 -4.053 -11.983 1.00 79.12 92 ILE A CA 1
ATOM 750 C C . ILE A 1 92 ? -6.259 -4.223 -12.437 1.00 79.12 92 ILE A C 1
ATOM 752 O O . ILE A 1 92 ? -7.170 -4.070 -11.625 1.00 79.12 92 ILE A O 1
ATOM 756 N N . ALA A 1 93 ? -6.481 -4.532 -13.714 1.00 76.19 93 ALA A N 1
ATOM 757 C CA . ALA A 1 93 ? -7.811 -4.795 -14.253 1.00 76.19 93 ALA A CA 1
ATOM 758 C C . ALA A 1 93 ? -8.446 -6.054 -13.661 1.00 76.19 93 ALA A C 1
ATOM 760 O O . ALA A 1 93 ? -9.606 -6.032 -13.254 1.00 76.19 93 ALA A O 1
ATOM 761 N N . ASP A 1 94 ? -7.642 -7.104 -13.548 1.00 73.19 94 ASP A N 1
ATOM 762 C CA . ASP A 1 94 ? -8.028 -8.407 -13.019 1.00 73.19 94 ASP A CA 1
ATOM 763 C C . ASP A 1 94 ? -7.926 -8.464 -11.485 1.00 73.19 94 ASP A C 1
ATOM 765 O O . ASP A 1 94 ? -8.040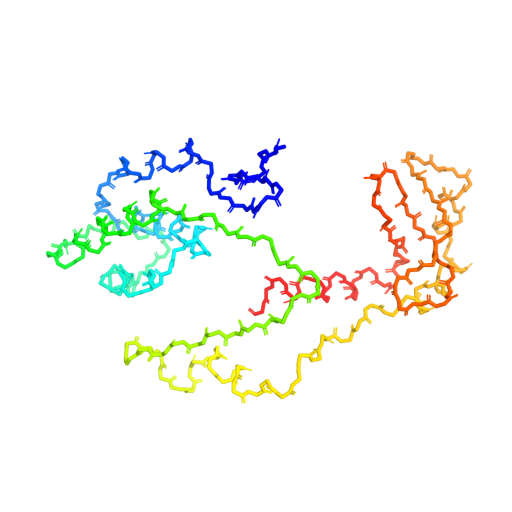 -9.539 -10.892 1.00 73.19 94 ASP A O 1
ATOM 769 N N . ALA A 1 95 ? -7.704 -7.315 -10.828 1.00 69.75 95 ALA A N 1
ATOM 770 C CA . ALA A 1 95 ? -7.465 -7.223 -9.395 1.00 69.75 95 ALA A CA 1
ATOM 771 C C . ALA A 1 95 ? -8.564 -7.941 -8.601 1.00 69.75 95 ALA A C 1
ATOM 773 O O . ALA A 1 95 ? -9.745 -7.575 -8.608 1.00 69.75 95 ALA A O 1
ATOM 774 N N . THR A 1 96 ? -8.142 -8.983 -7.892 1.00 59.78 96 THR A N 1
ATOM 775 C CA . THR A 1 96 ? -9.025 -9.928 -7.217 1.00 59.78 96 THR A CA 1
ATOM 776 C C . THR A 1 96 ? -9.595 -9.360 -5.919 1.00 59.78 96 THR A C 1
ATOM 778 O O . THR A 1 96 ? -9.004 -8.493 -5.275 1.00 59.78 96 THR A O 1
ATOM 781 N N . LEU A 1 97 ? -10.742 -9.891 -5.493 1.00 62.66 97 LEU A N 1
ATOM 782 C CA . LEU A 1 97 ? -11.318 -9.621 -4.177 1.00 62.66 97 LEU A CA 1
ATOM 783 C C . LEU A 1 97 ? -10.354 -10.091 -3.071 1.00 62.66 97 LEU A C 1
ATOM 785 O O . LEU A 1 97 ? -10.092 -11.285 -2.955 1.00 62.66 97 LEU A O 1
ATOM 789 N N . LEU A 1 98 ? -9.876 -9.175 -2.228 1.00 62.62 98 LEU A N 1
ATOM 790 C CA . LEU A 1 98 ? -9.196 -9.528 -0.981 1.00 62.62 98 LEU A CA 1
ATOM 791 C C . LEU A 1 98 ? -10.239 -9.803 0.095 1.00 62.62 98 LEU A C 1
ATOM 793 O O . LEU A 1 98 ? -10.943 -8.883 0.518 1.00 62.62 98 LEU A O 1
ATOM 797 N N . ALA A 1 99 ? -10.332 -11.054 0.539 1.00 66.12 99 ALA A N 1
ATOM 798 C CA . ALA A 1 99 ? -11.210 -11.430 1.638 1.00 66.12 99 ALA A CA 1
ATOM 799 C C . ALA A 1 99 ? -10.808 -10.729 2.944 1.00 66.12 99 ALA A C 1
ATOM 801 O O . ALA A 1 99 ? -9.632 -10.440 3.175 1.00 66.12 99 ALA A O 1
ATOM 802 N N . HIS A 1 100 ? -11.786 -10.455 3.808 1.00 65.12 100 HIS A N 1
ATOM 803 C CA . HIS A 1 100 ? -11.481 -9.951 5.147 1.00 65.12 100 HIS A CA 1
ATOM 804 C C . HIS A 1 100 ? -10.816 -11.054 5.979 1.00 65.12 100 HIS A C 1
ATOM 806 O O . HIS A 1 100 ? -11.287 -12.196 5.932 1.00 65.12 100 HIS A O 1
ATOM 812 N N . PRO A 1 101 ? -9.772 -10.735 6.766 1.00 66.44 101 PRO A N 1
ATOM 813 C CA . PRO A 1 101 ? -9.243 -11.664 7.753 1.00 66.44 101 PRO A CA 1
ATOM 814 C C . PRO A 1 101 ? -10.365 -12.107 8.694 1.00 66.44 101 PRO A C 1
ATOM 816 O O . PRO A 1 101 ? -11.121 -11.274 9.201 1.00 66.44 101 PRO A O 1
ATOM 819 N N . LYS A 1 102 ? -10.491 -13.416 8.915 1.00 68.50 102 LYS A N 1
ATOM 820 C CA . LYS A 1 102 ? -11.407 -13.949 9.925 1.00 68.50 102 LYS A CA 1
ATOM 821 C C . LYS A 1 102 ? -10.664 -13.991 11.264 1.00 68.50 102 LYS A C 1
ATOM 823 O O . LYS A 1 102 ? -9.572 -14.551 11.279 1.00 68.50 102 LYS A O 1
ATOM 828 N N . PRO A 1 103 ? -11.231 -13.452 12.358 1.00 67.81 103 PRO A N 1
ATOM 829 C CA . PRO A 1 103 ? -10.576 -13.449 13.669 1.00 67.81 103 PRO A CA 1
ATOM 830 C C . PRO A 1 103 ? -10.151 -14.841 14.154 1.00 67.81 103 PRO A C 1
ATOM 832 O O . PRO A 1 103 ? -9.107 -14.970 14.780 1.00 67.81 103 PRO A O 1
ATOM 835 N N . ASP A 1 104 ? -10.928 -15.870 13.804 1.00 75.25 104 ASP A N 1
ATOM 836 C CA . ASP A 1 104 ? -10.724 -17.250 14.264 1.00 75.25 104 ASP A CA 1
ATOM 837 C C . ASP A 1 104 ? -9.998 -18.141 13.238 1.00 75.25 104 ASP A C 1
ATOM 839 O O . ASP A 1 104 ? -9.925 -19.356 13.414 1.00 75.25 104 ASP A O 1
ATOM 843 N N . ALA A 1 105 ? -9.515 -17.576 12.125 1.00 70.88 105 ALA A N 1
ATOM 844 C CA . ALA A 1 105 ? -8.750 -18.334 11.138 1.00 70.88 105 ALA A CA 1
ATOM 845 C C . ALA A 1 105 ? -7.251 -18.257 11.437 1.00 70.88 105 ALA A C 1
ATOM 847 O O . ALA A 1 105 ? -6.728 -17.199 11.781 1.00 70.88 105 ALA A O 1
ATOM 848 N N . GLU A 1 106 ? -6.554 -19.374 11.243 1.00 63.69 106 GLU A N 1
ATOM 849 C CA . GLU A 1 106 ? -5.097 -19.425 11.313 1.00 63.69 106 GLU A CA 1
ATOM 850 C C . GLU A 1 106 ? -4.481 -18.481 10.270 1.00 63.69 106 GLU A C 1
ATOM 852 O O . GLU A 1 106 ? -4.792 -18.544 9.076 1.00 63.69 106 GLU A O 1
ATOM 857 N N . LEU A 1 107 ? -3.621 -17.573 10.733 1.00 61.97 107 LEU A N 1
ATOM 858 C CA . LEU A 1 107 ? -2.904 -16.649 9.867 1.00 61.97 107 LEU A CA 1
ATOM 859 C C . LEU A 1 107 ? -1.643 -17.335 9.340 1.00 61.97 107 LEU A C 1
ATOM 861 O O . LEU A 1 107 ? -0.691 -17.549 10.085 1.00 61.97 107 LEU A O 1
ATOM 865 N N . ILE A 1 108 ? -1.623 -17.625 8.042 1.00 56.03 108 ILE A N 1
ATOM 866 C CA . ILE A 1 108 ? -0.471 -18.227 7.370 1.00 56.03 108 ILE A CA 1
ATOM 867 C C . ILE A 1 108 ? 0.220 -17.158 6.523 1.00 56.03 108 ILE A C 1
ATOM 869 O O . ILE A 1 108 ? -0.398 -16.543 5.650 1.00 56.03 108 ILE A O 1
ATOM 873 N N . LEU A 1 109 ? 1.511 -16.937 6.776 1.00 61.03 109 LEU A N 1
ATOM 874 C CA . LEU A 1 109 ? 2.356 -16.066 5.963 1.00 61.03 109 LEU A CA 1
ATOM 875 C C . LEU A 1 109 ? 3.121 -16.910 4.939 1.00 61.03 109 LEU A C 1
ATOM 877 O O . LEU A 1 109 ? 3.965 -17.724 5.305 1.00 61.03 109 LEU A O 1
ATOM 881 N N . HIS A 1 110 ? 2.861 -16.677 3.656 1.00 47.19 110 HIS A N 1
ATOM 882 C CA . HIS A 1 110 ? 3.671 -17.222 2.570 1.00 47.19 110 HIS A CA 1
ATOM 883 C C . HIS A 1 110 ? 4.698 -16.176 2.133 1.00 47.19 110 HIS A C 1
ATOM 885 O O . HIS A 1 110 ? 4.328 -15.070 1.735 1.00 47.19 110 HIS A O 1
ATOM 891 N N . VAL A 1 111 ? 5.981 -16.529 2.207 1.00 51.19 111 VAL A N 1
ATOM 892 C CA . VAL A 1 111 ? 7.092 -15.707 1.714 1.00 51.19 111 VAL A CA 1
ATOM 893 C C . VAL A 1 111 ? 7.723 -16.444 0.541 1.00 51.19 111 VAL A C 1
ATOM 895 O O . VAL A 1 111 ? 8.102 -17.602 0.681 1.00 51.19 111 VAL A O 1
ATOM 898 N N . ASP A 1 112 ? 7.823 -15.772 -0.601 1.00 51.09 112 ASP A N 1
ATOM 899 C CA . ASP A 1 112 ? 8.570 -16.246 -1.765 1.00 51.09 112 ASP A CA 1
ATOM 900 C C . ASP A 1 112 ? 9.706 -15.257 -2.056 1.00 51.09 112 ASP A C 1
ATOM 902 O O . ASP A 1 112 ? 9.527 -14.040 -1.934 1.00 51.09 112 ASP A O 1
ATOM 906 N N . ALA A 1 113 ? 10.883 -15.779 -2.393 1.00 51.62 113 ALA A N 1
ATOM 907 C CA . ALA A 1 113 ? 12.086 -15.003 -2.655 1.00 51.62 113 ALA A CA 1
ATOM 908 C C . ALA A 1 113 ? 12.638 -15.381 -4.031 1.00 51.62 113 ALA A C 1
ATOM 910 O O . ALA A 1 113 ? 13.015 -16.523 -4.268 1.00 51.62 113 ALA A O 1
ATOM 911 N N . SER A 1 114 ? 12.706 -14.406 -4.935 1.00 53.69 114 SER A N 1
ATOM 912 C CA . SER A 1 114 ? 13.346 -14.561 -6.245 1.00 53.69 114 SER A CA 1
ATOM 913 C C . SER A 1 114 ? 14.756 -13.968 -6.237 1.00 53.69 114 SER A C 1
ATOM 915 O O . SER A 1 114 ? 14.950 -12.912 -5.636 1.00 53.69 114 SER A O 1
ATOM 917 N N . ASP A 1 115 ? 15.686 -14.546 -7.004 1.00 51.56 115 ASP A N 1
ATOM 918 C CA . ASP A 1 115 ? 17.091 -14.100 -7.146 1.00 51.56 115 ASP A CA 1
ATOM 919 C C . ASP A 1 115 ? 17.272 -12.654 -7.658 1.00 51.56 115 ASP A C 1
ATOM 921 O O . ASP A 1 115 ? 18.369 -12.103 -7.632 1.00 51.56 115 ASP A O 1
ATOM 925 N N . PHE A 1 116 ? 16.190 -11.996 -8.086 1.00 52.59 116 PHE A N 1
ATOM 926 C CA . PHE A 1 116 ? 16.159 -10.567 -8.416 1.00 52.59 116 PHE A CA 1
ATOM 927 C C . PHE A 1 116 ? 15.970 -9.651 -7.186 1.00 52.59 116 PHE A C 1
ATOM 929 O O . PHE A 1 116 ? 15.685 -8.461 -7.334 1.00 52.59 116 PHE A O 1
ATOM 936 N N . ALA A 1 117 ? 16.110 -10.188 -5.970 1.00 47.06 117 ALA A N 1
ATOM 937 C CA . ALA A 1 117 ? 15.901 -9.488 -4.708 1.00 47.06 117 ALA A CA 1
ATOM 938 C C . ALA A 1 117 ? 17.213 -9.011 -4.062 1.00 47.06 117 ALA A C 1
ATOM 940 O O . ALA A 1 117 ? 18.259 -9.648 -4.135 1.00 47.06 117 ALA A O 1
ATOM 941 N N . ILE A 1 118 ? 17.103 -7.852 -3.417 1.00 50.28 118 ILE A N 1
ATOM 942 C CA . ILE A 1 118 ? 18.116 -7.111 -2.661 1.00 50.28 118 ILE A CA 1
ATOM 943 C C . ILE A 1 118 ? 19.044 -8.043 -1.853 1.00 50.28 118 ILE A C 1
ATOM 945 O O . ILE A 1 118 ? 18.574 -8.968 -1.187 1.00 50.28 118 ILE A O 1
ATOM 949 N N . GLY A 1 119 ? 20.359 -7.780 -1.889 1.00 46.28 119 GLY A N 1
ATOM 950 C CA . GLY A 1 119 ? 21.362 -8.558 -1.154 1.00 46.28 119 GLY A CA 1
ATOM 951 C C . GLY A 1 119 ? 21.032 -8.636 0.338 1.00 46.28 119 GLY A C 1
ATOM 952 O O . GLY A 1 119 ? 20.587 -7.656 0.925 1.00 46.28 119 GLY A O 1
ATOM 953 N N . GLY A 1 120 ? 21.235 -9.803 0.956 1.00 46.25 120 GLY A N 1
ATOM 954 C CA . GLY A 1 120 ? 20.657 -10.162 2.261 1.00 46.25 120 GLY A CA 1
ATOM 955 C C . GLY A 1 120 ? 20.854 -9.169 3.418 1.00 46.25 120 GLY A C 1
ATOM 956 O O . GLY A 1 120 ? 20.009 -9.123 4.302 1.00 46.25 120 GLY A O 1
ATOM 957 N N . HIS A 1 121 ? 21.898 -8.332 3.404 1.00 53.47 121 HIS A N 1
ATOM 958 C CA . HIS A 1 121 ? 22.101 -7.283 4.417 1.00 53.47 121 HIS A CA 1
ATOM 959 C C . HIS A 1 121 ? 21.195 -6.047 4.211 1.00 53.47 121 HIS A C 1
ATOM 961 O O . HIS A 1 121 ? 20.903 -5.312 5.149 1.00 53.47 121 HIS A O 1
ATOM 967 N N . GLU A 1 122 ? 20.743 -5.798 2.984 1.00 51.41 122 GLU A N 1
ATOM 968 C CA . GLU A 1 122 ? 19.821 -4.713 2.624 1.00 51.41 122 GLU A CA 1
ATOM 969 C C . GLU A 1 122 ? 18.362 -5.204 2.534 1.00 51.41 122 GLU A C 1
ATOM 971 O O . GLU A 1 122 ? 17.429 -4.403 2.444 1.00 51.41 122 GLU A O 1
ATOM 976 N N . ASN A 1 123 ? 18.139 -6.524 2.583 1.00 57.84 123 ASN A N 1
ATOM 977 C CA . ASN A 1 123 ? 16.813 -7.134 2.580 1.00 57.84 123 ASN A CA 1
ATOM 978 C C . ASN A 1 123 ? 16.211 -7.120 3.992 1.00 57.84 123 ASN A C 1
ATOM 980 O O . ASN A 1 123 ? 16.027 -8.155 4.632 1.00 57.84 123 ASN A O 1
ATOM 984 N N . ILE A 1 124 ? 15.901 -5.910 4.465 1.00 52.91 124 ILE A N 1
ATOM 985 C CA . ILE A 1 124 ? 15.326 -5.647 5.792 1.00 52.91 124 ILE A CA 1
ATOM 986 C C . ILE A 1 124 ? 14.052 -6.469 5.998 1.00 52.91 124 ILE A C 1
ATOM 988 O O . ILE A 1 124 ? 13.798 -6.928 7.104 1.00 52.91 124 ILE A O 1
ATOM 992 N N . THR A 1 125 ? 13.267 -6.713 4.944 1.00 50.22 125 THR A N 1
ATOM 993 C CA . THR A 1 125 ? 12.061 -7.543 5.024 1.00 50.22 125 THR A CA 1
ATOM 994 C C . THR A 1 125 ? 12.404 -9.003 5.316 1.00 50.22 125 THR A C 1
ATOM 996 O O . THR A 1 125 ? 11.826 -9.569 6.234 1.00 50.22 125 THR A O 1
ATOM 999 N N . ALA A 1 126 ? 13.365 -9.610 4.617 1.00 51.50 126 ALA A N 1
ATOM 1000 C CA . ALA A 1 126 ? 13.791 -10.980 4.910 1.00 51.50 126 ALA A CA 1
ATOM 1001 C C . ALA A 1 126 ? 14.487 -11.110 6.279 1.00 51.50 126 ALA A C 1
ATOM 1003 O O . ALA A 1 126 ? 14.186 -12.056 7.000 1.00 51.50 126 ALA A O 1
ATOM 1004 N N . ASP A 1 127 ? 15.345 -10.161 6.682 1.00 53.97 127 ASP A N 1
ATOM 1005 C CA . ASP A 1 127 ? 15.967 -10.170 8.022 1.00 53.97 127 ASP A CA 1
ATOM 1006 C C . ASP A 1 127 ? 14.913 -9.994 9.128 1.00 53.97 127 ASP A C 1
ATOM 1008 O O . ASP A 1 127 ? 14.881 -10.778 10.078 1.00 53.97 127 ASP A O 1
ATOM 1012 N N . SER A 1 128 ? 13.977 -9.053 8.962 1.00 48.38 128 SER A N 1
ATOM 1013 C CA . SER A 1 128 ? 12.884 -8.826 9.919 1.00 48.38 128 SER A CA 1
ATOM 1014 C C . SER A 1 128 ? 11.955 -10.036 10.030 1.00 48.38 128 SER A C 1
ATOM 1016 O O . SER A 1 128 ? 11.527 -10.377 11.129 1.00 48.38 128 SER A O 1
ATOM 1018 N N . LEU A 1 129 ? 11.663 -10.714 8.914 1.00 50.16 129 LEU A N 1
ATOM 1019 C CA . LEU A 1 129 ? 10.826 -11.916 8.896 1.00 50.16 129 LEU A CA 1
ATOM 1020 C C . LEU A 1 129 ? 11.572 -13.165 9.406 1.00 50.16 129 LEU A C 1
ATOM 1022 O O . LEU A 1 129 ? 10.941 -14.050 9.977 1.00 50.16 129 LEU A O 1
ATOM 1026 N N . SER A 1 130 ? 12.903 -13.231 9.273 1.00 53.12 130 SER A N 1
ATOM 1027 C CA . SER A 1 130 ? 13.718 -14.352 9.781 1.00 53.12 130 SER A CA 1
ATOM 1028 C C . SER A 1 130 ? 13.755 -14.436 11.312 1.00 53.12 130 SER A C 1
ATOM 1030 O O . SER A 1 130 ? 14.087 -15.477 11.876 1.00 53.12 130 SER A O 1
ATOM 1032 N N . ARG A 1 131 ? 13.393 -13.339 11.988 1.00 46.97 131 ARG A N 1
ATOM 1033 C CA . ARG A 1 131 ? 13.387 -13.198 13.451 1.00 46.97 131 ARG A CA 1
ATOM 1034 C C . ARG A 1 131 ? 12.002 -13.401 14.076 1.00 46.97 131 ARG A C 1
ATOM 1036 O O . ARG A 1 131 ? 11.851 -13.203 15.279 1.00 46.97 131 ARG A O 1
ATOM 1043 N N . ILE A 1 132 ? 10.987 -13.791 13.299 1.00 46.91 132 ILE A N 1
ATOM 1044 C CA . ILE A 1 132 ? 9.617 -13.984 13.800 1.00 46.91 132 ILE A CA 1
ATOM 1045 C C . ILE A 1 132 ? 9.511 -15.343 14.503 1.00 46.91 132 ILE A C 1
ATOM 1047 O O . ILE A 1 132 ? 9.055 -16.326 13.929 1.00 46.91 132 ILE A O 1
ATOM 1051 N N . ALA A 1 133 ? 9.932 -15.397 15.768 1.00 44.62 133 ALA A N 1
ATOM 1052 C CA . ALA A 1 133 ? 9.532 -16.460 16.697 1.00 44.62 133 ALA A CA 1
ATOM 1053 C C . ALA A 1 133 ? 8.256 -16.095 17.484 1.00 44.62 133 ALA A C 1
ATOM 1055 O O . ALA A 1 133 ? 7.612 -16.961 18.069 1.00 44.62 133 ALA A O 1
ATOM 1056 N N . SER A 1 134 ? 7.846 -14.829 17.464 1.00 44.03 134 SER A N 1
ATOM 1057 C CA . SER A 1 134 ? 6.607 -14.354 18.071 1.00 44.03 134 SER A CA 1
ATOM 1058 C C . SER A 1 134 ? 6.305 -12.960 17.528 1.00 44.03 134 SER A C 1
ATOM 1060 O O . SER A 1 134 ? 7.154 -12.072 17.550 1.00 44.03 134 SER A O 1
ATOM 1062 N N . ILE A 1 135 ? 5.090 -1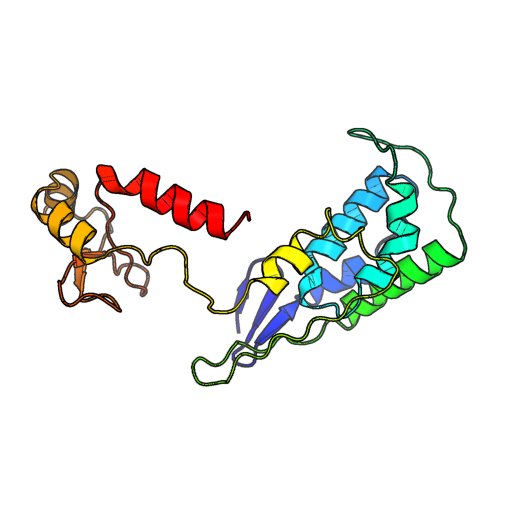2.744 17.021 1.00 43.59 135 ILE A N 1
ATOM 1063 C CA . ILE A 1 135 ? 4.578 -11.384 16.836 1.00 43.59 135 ILE A CA 1
ATOM 1064 C C . ILE A 1 135 ? 4.226 -10.885 18.237 1.00 43.59 135 ILE A C 1
ATOM 1066 O O . ILE A 1 135 ? 3.081 -10.976 18.671 1.00 43.59 135 ILE A O 1
ATOM 1070 N N . GLU A 1 136 ? 5.213 -10.396 18.980 1.00 45.28 136 GLU A N 1
ATOM 1071 C CA . GLU A 1 136 ? 4.909 -9.502 20.088 1.00 45.28 136 GLU A CA 1
ATOM 1072 C C . GLU A 1 136 ? 4.555 -8.157 19.467 1.00 45.28 136 GLU A C 1
ATOM 1074 O O . GLU A 1 136 ? 5.408 -7.445 18.933 1.00 45.28 136 GLU A O 1
ATOM 1079 N N . MET A 1 137 ? 3.260 -7.828 19.473 1.00 45.47 137 MET A N 1
ATOM 1080 C CA . MET A 1 137 ? 2.842 -6.461 19.199 1.00 45.47 137 MET A CA 1
ATOM 1081 C C . MET A 1 137 ? 3.664 -5.534 20.103 1.00 45.47 137 MET A C 1
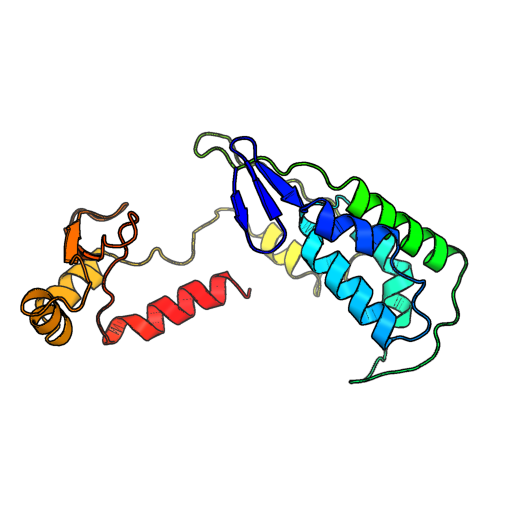ATOM 1083 O O . MET A 1 137 ? 3.666 -5.764 21.316 1.00 45.47 137 MET A O 1
ATOM 1087 N N . PRO A 1 138 ? 4.350 -4.508 19.560 1.00 48.53 138 PRO A N 1
ATOM 1088 C CA . PRO A 1 138 ? 5.104 -3.578 20.385 1.00 48.53 138 PRO A CA 1
ATOM 1089 C C . PRO A 1 138 ? 4.144 -3.012 21.431 1.00 48.53 138 PRO A C 1
ATOM 1091 O O . PRO A 1 138 ? 3.141 -2.413 21.055 1.00 48.53 138 PRO A O 1
ATOM 1094 N N . ASN A 1 139 ? 4.434 -3.322 22.700 1.00 55.88 139 ASN A N 1
ATOM 1095 C CA . ASN A 1 139 ? 3.607 -3.189 23.903 1.00 55.88 139 ASN A CA 1
ATOM 1096 C C . ASN A 1 139 ? 2.184 -2.630 23.696 1.00 55.88 139 ASN A C 1
ATOM 1098 O O . ASN A 1 139 ? 2.052 -1.449 23.353 1.00 55.88 139 ASN A O 1
ATOM 1102 N N . PRO A 1 140 ? 1.120 -3.407 23.994 1.00 64.06 140 PRO A N 1
ATOM 1103 C CA . PRO A 1 140 ? -0.248 -2.913 23.901 1.00 64.06 140 PRO A CA 1
ATOM 1104 C C . PRO A 1 140 ? -0.396 -1.611 24.692 1.00 64.06 140 PRO A C 1
ATOM 1106 O O . PRO A 1 140 ? 0.193 -1.445 25.763 1.00 64.06 140 PRO A O 1
ATOM 1109 N N . ILE A 1 141 ? -1.170 -0.672 24.139 1.00 72.25 141 ILE A N 1
ATOM 1110 C CA . ILE A 1 141 ? -1.568 0.552 24.838 1.00 72.25 141 ILE A CA 1
ATOM 1111 C C . ILE A 1 141 ? -2.084 0.138 26.222 1.00 72.25 141 ILE A C 1
ATOM 1113 O O . ILE A 1 141 ? -3.083 -0.572 26.318 1.00 72.25 141 ILE A O 1
ATOM 1117 N N . ASN A 1 142 ? -1.381 0.548 27.281 1.00 83.56 142 ASN A N 1
ATOM 1118 C CA . ASN A 1 142 ? -1.731 0.169 28.644 1.00 83.56 142 ASN A CA 1
ATOM 1119 C C . ASN A 1 142 ? -2.959 0.976 29.091 1.00 83.56 142 ASN A C 1
ATOM 1121 O O . ASN A 1 142 ? -2.842 2.114 29.553 1.00 83.56 142 ASN A O 1
ATOM 1125 N N . TYR A 1 143 ? -4.148 0.402 28.910 1.00 87.38 143 TYR A N 1
ATOM 1126 C CA . TYR A 1 143 ? -5.404 1.053 29.276 1.00 87.38 143 TYR A CA 1
ATOM 1127 C C . TYR A 1 143 ? -5.521 1.306 30.781 1.00 87.38 143 TYR A C 1
ATOM 1129 O O . TYR A 1 143 ? -6.152 2.289 31.157 1.00 87.38 143 TYR A O 1
ATOM 1137 N N . ASP A 1 144 ? -4.857 0.516 31.628 1.00 88.06 144 ASP A N 1
ATOM 1138 C CA . ASP A 1 144 ? -4.857 0.731 33.078 1.00 88.06 144 ASP A CA 1
ATOM 1139 C C . ASP A 1 144 ? -4.098 2.011 33.455 1.00 88.06 144 ASP A C 1
ATOM 1141 O O . ASP A 1 144 ? -4.535 2.768 34.323 1.00 88.06 144 ASP A O 1
ATOM 1145 N N . GLU A 1 145 ? -2.972 2.290 32.786 1.00 88.31 145 GLU A N 1
ATOM 1146 C CA . GLU A 1 145 ? -2.231 3.554 32.939 1.00 88.31 145 GLU A CA 1
ATOM 1147 C C . GLU A 1 145 ? -3.077 4.751 32.489 1.00 88.31 145 GLU A C 1
ATOM 1149 O O . GLU A 1 145 ? -3.132 5.775 33.177 1.00 88.31 145 GLU A O 1
ATOM 1154 N N . ILE A 1 146 ? -3.782 4.610 31.363 1.00 89.94 146 ILE A N 1
ATOM 1155 C CA . ILE A 1 146 ? -4.669 5.655 30.841 1.00 89.94 146 ILE A CA 1
ATOM 1156 C C . ILE A 1 146 ? -5.835 5.892 31.800 1.00 89.94 146 ILE A C 1
ATOM 1158 O O . ILE A 1 146 ? -6.122 7.044 32.114 1.00 89.94 146 ILE A O 1
ATOM 1162 N N . ALA A 1 147 ? -6.479 4.833 32.295 1.00 90.94 147 ALA A N 1
ATOM 1163 C CA . ALA A 1 147 ? -7.597 4.923 33.229 1.00 90.94 147 ALA A CA 1
ATOM 1164 C C . ALA A 1 147 ? -7.197 5.680 34.503 1.00 90.94 147 ALA A C 1
ATOM 1166 O O . ALA A 1 147 ? -7.881 6.622 34.896 1.00 90.94 147 ALA A O 1
ATOM 1167 N N . LYS A 1 148 ? -6.036 5.348 35.084 1.00 91.06 148 LYS A N 1
ATOM 1168 C CA . LYS A 1 148 ? -5.480 6.066 36.243 1.00 91.06 148 LYS A CA 1
ATOM 1169 C C . LYS A 1 148 ? -5.211 7.536 35.926 1.00 91.06 148 LYS A C 1
ATOM 1171 O O . LYS A 1 148 ? -5.548 8.412 36.714 1.00 91.06 148 LYS A O 1
ATOM 1176 N N . SER A 1 149 ? -4.639 7.825 34.757 1.00 91.00 149 SER A N 1
ATOM 1177 C CA . SER A 1 149 ? -4.362 9.204 34.343 1.00 91.00 149 SER A CA 1
ATOM 1178 C C . SER A 1 149 ? -5.627 10.018 34.052 1.00 91.00 149 SER A C 1
ATOM 1180 O O . SER A 1 149 ? -5.585 11.241 34.146 1.00 91.00 149 SER A O 1
ATOM 1182 N N . GLN A 1 150 ? -6.743 9.379 33.696 1.00 93.25 150 GLN A N 1
ATOM 1183 C CA . GLN A 1 150 ? -8.020 10.060 33.479 1.00 93.25 150 GLN A CA 1
ATOM 1184 C C . GLN A 1 150 ? -8.653 10.563 34.783 1.00 93.25 150 GLN A C 1
ATOM 1186 O O . GLN A 1 150 ? -9.378 11.556 34.757 1.00 93.25 150 GLN A O 1
ATOM 1191 N N . GLU A 1 151 ? -8.390 9.916 35.922 1.00 89.31 151 GLU A N 1
ATOM 1192 C CA . GLU A 1 151 ? -8.970 10.317 37.212 1.00 89.31 151 GLU A CA 1
ATOM 1193 C C . GLU A 1 151 ? -8.541 11.729 37.630 1.00 89.31 151 GLU A C 1
ATOM 1195 O O . GLU A 1 151 ? -9.340 12.476 38.196 1.00 89.31 151 GLU A O 1
ATOM 1200 N N . SER A 1 152 ? -7.310 12.119 37.295 1.00 89.62 152 SER A N 1
ATOM 1201 C CA . SER A 1 152 ? -6.724 13.421 37.624 1.00 89.62 152 SER A CA 1
ATOM 1202 C C . SER A 1 152 ? -6.737 14.436 36.468 1.00 89.62 152 SER A C 1
ATOM 1204 O O . SER A 1 152 ? -6.270 15.564 36.643 1.00 89.62 152 SER A O 1
ATOM 1206 N N . ASP A 1 153 ? -7.287 14.091 35.297 1.00 91.88 153 ASP A N 1
ATOM 1207 C CA . ASP A 1 153 ? -7.262 14.956 34.109 1.00 91.88 153 ASP A CA 1
ATOM 1208 C C . ASP A 1 153 ? -8.336 16.061 34.173 1.00 91.88 153 ASP A C 1
ATOM 1210 O O . ASP A 1 153 ? -9.538 15.824 34.030 1.00 91.88 153 ASP A O 1
ATOM 1214 N N . LEU A 1 154 ? -7.900 17.311 34.359 1.00 92.19 154 LEU A N 1
ATOM 1215 C CA . LEU A 1 154 ? -8.793 18.475 34.472 1.00 92.19 154 LEU A CA 1
ATOM 1216 C C . LEU A 1 154 ? -9.576 18.773 33.184 1.00 92.19 154 LEU A C 1
ATOM 1218 O O . LEU A 1 154 ? -10.659 19.359 33.242 1.00 92.19 154 LEU A O 1
ATOM 1222 N N . GLU A 1 155 ? -9.025 18.430 32.018 1.00 92.19 155 GLU A N 1
ATOM 1223 C CA . GLU A 1 155 ? -9.681 18.633 30.724 1.00 92.19 155 GLU A CA 1
ATOM 1224 C C . GLU A 1 155 ? -10.858 17.662 30.566 1.00 92.19 155 GLU A C 1
ATOM 1226 O O . GLU A 1 155 ? -11.966 18.089 30.237 1.00 92.19 155 GLU A O 1
ATOM 1231 N N . LEU A 1 156 ? -10.666 16.395 30.932 1.00 91.06 156 LEU A N 1
ATOM 1232 C CA . LEU A 1 156 ? -11.716 15.388 30.952 1.00 91.06 156 LEU A CA 1
ATOM 1233 C C . LEU A 1 156 ? -12.868 15.780 31.879 1.00 91.06 156 LEU A C 1
ATOM 1235 O O . LEU A 1 156 ? -14.025 15.701 31.474 1.00 91.06 156 LEU A O 1
ATOM 1239 N N . GLN A 1 157 ? -12.575 16.275 33.086 1.00 90.75 157 GLN A N 1
ATOM 1240 C CA . GLN A 1 157 ? -13.618 16.729 34.015 1.00 90.75 157 GLN A CA 1
ATOM 1241 C C . GLN A 1 157 ? -14.460 17.872 33.426 1.00 90.75 157 GLN A C 1
ATOM 1243 O O . GLN A 1 157 ? -15.681 17.902 33.585 1.00 90.75 157 GLN A O 1
ATOM 1248 N N . LYS A 1 158 ? -13.839 18.801 32.688 1.00 91.19 158 LYS A N 1
ATOM 1249 C CA . LYS A 1 158 ? -14.570 19.866 31.980 1.00 91.19 158 LYS A CA 1
ATOM 1250 C C . LYS A 1 158 ? -15.455 19.307 30.866 1.00 91.19 158 LYS A C 1
ATOM 1252 O O . LYS A 1 158 ? -16.586 19.763 30.725 1.00 91.19 158 LYS A O 1
ATOM 1257 N N . LEU A 1 159 ? -14.967 18.326 30.107 1.00 89.94 159 LEU A N 1
ATOM 1258 C CA . LEU A 1 159 ? -15.714 17.703 29.009 1.00 89.94 159 LEU A CA 1
ATOM 1259 C C . LEU A 1 159 ? -16.877 16.832 29.496 1.00 89.94 159 LEU A C 1
ATOM 1261 O O . LEU A 1 159 ? -17.904 16.773 28.826 1.00 89.94 159 LEU A O 1
ATOM 1265 N N . ILE A 1 160 ? -16.745 16.191 30.660 1.00 88.00 160 ILE A N 1
ATOM 1266 C CA . ILE A 1 160 ? -17.844 15.455 31.302 1.00 88.00 160 ILE A CA 1
ATOM 1267 C C . ILE A 1 160 ? -18.958 16.422 31.723 1.00 88.00 160 ILE A C 1
ATOM 1269 O O . ILE A 1 160 ? -20.132 16.140 31.498 1.00 88.00 160 ILE A O 1
ATOM 1273 N N . ASN A 1 161 ? -18.595 17.574 32.294 1.00 87.69 161 ASN A N 1
ATOM 1274 C CA . ASN A 1 161 ? -19.559 18.573 32.764 1.00 87.69 161 ASN A CA 1
ATOM 1275 C C . ASN A 1 161 ? -20.186 19.398 31.629 1.00 87.69 161 ASN A C 1
ATOM 1277 O O . ASN A 1 161 ? -21.316 19.862 31.763 1.00 87.69 161 ASN A O 1
ATOM 1281 N N . ASN A 1 162 ? -19.468 19.601 30.522 1.00 90.12 162 ASN A N 1
ATOM 1282 C CA . ASN A 1 162 ? -19.953 20.339 29.358 1.00 90.12 162 ASN A CA 1
ATOM 1283 C C . ASN A 1 162 ? -19.587 19.610 28.051 1.00 90.12 162 ASN A C 1
ATOM 1285 O O . ASN A 1 162 ? -18.618 19.983 27.376 1.00 90.12 162 ASN A O 1
ATOM 1289 N N . PRO A 1 163 ? -20.335 18.554 27.691 1.00 80.31 163 PRO A N 1
ATOM 1290 C CA . PRO A 1 163 ? -20.033 17.742 26.522 1.00 80.31 163 PRO A CA 1
ATOM 1291 C C . PRO A 1 163 ? -20.357 18.505 25.231 1.00 80.31 163 PRO A C 1
ATOM 1293 O O . PRO A 1 163 ? -21.506 18.589 24.801 1.00 80.31 163 PRO A O 1
ATOM 1296 N N . GLN A 1 164 ? -19.331 19.032 24.559 1.00 81.31 164 GLN A N 1
ATOM 1297 C CA . GLN A 1 164 ? -19.467 19.657 23.237 1.00 81.31 164 GLN A CA 1
ATOM 1298 C C . GLN A 1 164 ? -19.569 18.603 22.124 1.00 81.31 164 GLN A C 1
ATOM 1300 O O . GLN A 1 164 ? -18.632 18.386 21.360 1.00 81.31 164 GLN A O 1
ATOM 1305 N N . GLY A 1 165 ? -20.704 17.903 22.052 1.00 82.00 165 GLY A N 1
ATOM 1306 C CA . GLY A 1 165 ? -20.946 16.872 21.033 1.00 82.00 165 GLY A CA 1
ATOM 1307 C C . GLY A 1 165 ? -20.213 15.546 21.274 1.00 82.00 165 GLY A C 1
ATOM 1308 O O . GLY A 1 165 ? -20.209 14.685 20.399 1.00 82.00 165 GLY A O 1
ATOM 1309 N N . LEU A 1 166 ? -19.619 15.364 22.457 1.00 86.31 166 LEU A N 1
ATOM 1310 C CA . LEU A 1 166 ? -19.009 14.106 22.894 1.00 86.31 166 LEU A CA 1
ATOM 1311 C C . LEU A 1 166 ? -20.004 13.270 23.704 1.00 86.31 166 LEU A C 1
ATOM 1313 O O . LEU A 1 166 ? -20.804 13.809 24.469 1.00 86.31 166 LEU A O 1
ATOM 1317 N N . GLN A 1 167 ? -19.913 11.946 23.593 1.00 88.81 167 GLN A N 1
ATOM 1318 C CA . GLN A 1 167 ? -20.670 11.002 24.415 1.00 88.81 167 GLN A CA 1
ATOM 1319 C C . GLN A 1 167 ? -19.707 10.186 25.277 1.00 88.81 167 GLN A C 1
ATOM 1321 O O . GLN A 1 167 ? -19.463 9.008 25.014 1.00 88.81 167 GLN A O 1
ATOM 1326 N N . LEU A 1 168 ? -19.144 10.834 26.300 1.00 90.69 168 LEU A N 1
ATOM 1327 C CA . LEU A 1 168 ? -18.175 10.219 27.206 1.00 90.69 168 LEU A CA 1
ATOM 1328 C C . LEU A 1 168 ? -18.868 9.275 28.193 1.00 90.69 168 LEU A C 1
ATOM 1330 O O . LEU A 1 168 ? -19.701 9.699 28.994 1.00 90.69 168 LEU A O 1
ATOM 1334 N N . LYS A 1 169 ? -18.504 7.991 28.160 1.00 90.94 169 LYS A N 1
ATOM 1335 C CA . LYS A 1 169 ? -18.954 6.977 29.125 1.00 90.94 169 LYS A CA 1
ATOM 1336 C C . LYS A 1 169 ? -17.788 6.094 29.544 1.00 90.94 169 LYS A C 1
ATOM 1338 O O . LYS A 1 169 ? -16.870 5.869 28.761 1.00 90.94 169 LYS A O 1
ATOM 1343 N N . LYS A 1 170 ? -17.837 5.580 30.775 1.00 91.56 170 LYS A N 1
ATOM 1344 C CA . LYS A 1 170 ? -16.877 4.574 31.241 1.00 91.56 170 LYS A CA 1
ATOM 1345 C C . LYS A 1 170 ? -17.179 3.225 30.594 1.00 91.56 170 LYS A C 1
ATOM 1347 O O . LYS A 1 170 ? -18.315 2.761 30.662 1.00 91.56 170 LYS A O 1
ATOM 1352 N N . ILE A 1 171 ? -16.173 2.621 29.971 1.00 89.50 171 ILE A N 1
ATOM 1353 C CA . ILE A 1 171 ? -16.260 1.324 29.295 1.00 89.50 171 ILE A CA 1
ATOM 1354 C C . ILE A 1 171 ? -15.007 0.526 29.634 1.00 89.50 171 ILE A C 1
ATOM 1356 O O . ILE A 1 171 ? -13.918 1.086 29.752 1.00 89.50 171 ILE A O 1
ATOM 1360 N N . VAL A 1 172 ? -15.174 -0.782 29.789 1.00 87.62 172 VAL A N 1
ATOM 1361 C CA . VAL A 1 172 ? -14.071 -1.730 29.933 1.00 87.62 172 VAL A CA 1
ATOM 1362 C C . VAL A 1 172 ? -13.546 -2.055 28.535 1.00 87.62 172 VAL A C 1
ATOM 1364 O O . VAL A 1 172 ? -14.297 -2.539 27.686 1.00 87.62 172 VAL A O 1
ATOM 1367 N N . MET A 1 173 ? -12.286 -1.715 28.267 1.00 81.12 173 MET A N 1
ATOM 1368 C CA . MET A 1 173 ? -11.646 -1.998 26.979 1.00 81.12 173 MET A CA 1
ATOM 1369 C C . MET A 1 173 ? -11.085 -3.427 26.960 1.00 81.12 173 MET A C 1
ATOM 1371 O O . MET A 1 173 ? -10.773 -3.975 28.015 1.00 81.12 173 MET A O 1
ATOM 1375 N N . PRO A 1 174 ? -10.905 -4.041 25.776 1.00 71.44 174 PRO A N 1
ATOM 1376 C CA . PRO A 1 174 ? -10.211 -5.321 25.675 1.00 71.44 174 PRO A CA 1
ATOM 1377 C C . PRO A 1 174 ? -8.816 -5.229 26.312 1.00 71.44 174 PRO A C 1
ATOM 1379 O O . PRO A 1 174 ? -8.075 -4.290 26.017 1.00 71.44 174 PRO A O 1
ATOM 1382 N N . ASN A 1 175 ? -8.459 -6.213 27.143 1.00 71.56 175 ASN A N 1
ATOM 1383 C CA . ASN A 1 175 ? -7.187 -6.304 27.881 1.00 71.56 175 ASN A CA 1
ATOM 1384 C C . ASN A 1 175 ? -7.022 -5.324 29.059 1.00 71.56 175 ASN A C 1
ATOM 1386 O O . ASN A 1 175 ? -5.896 -5.024 29.447 1.00 71.56 175 ASN A O 1
ATOM 1390 N N . SER A 1 176 ? -8.120 -4.823 29.626 1.00 78.25 176 SER A N 1
ATOM 1391 C CA . SER A 1 176 ? -8.120 -4.079 30.888 1.00 78.25 176 SER A CA 1
ATOM 1392 C C . SER A 1 176 ? -9.368 -4.419 31.684 1.00 78.25 176 SER A C 1
ATOM 1394 O O . SER A 1 176 ? -10.449 -4.520 31.113 1.00 78.25 176 SER A O 1
ATOM 1396 N N . ASP A 1 177 ? -9.222 -4.554 32.999 1.00 85.00 177 ASP A N 1
ATOM 1397 C CA . ASP A 1 177 ? -10.347 -4.725 33.926 1.00 85.00 177 ASP A CA 1
ATOM 1398 C C . ASP A 1 177 ? -10.829 -3.377 34.494 1.00 85.00 177 ASP A C 1
ATOM 1400 O O . ASP A 1 177 ? -11.805 -3.314 35.247 1.00 85.00 177 ASP A O 1
ATOM 1404 N N . ILE A 1 178 ? -10.153 -2.277 34.139 1.00 88.31 178 ILE A N 1
ATOM 1405 C CA . ILE A 1 178 ? -10.421 -0.942 34.669 1.00 88.31 178 ILE A CA 1
ATOM 1406 C C . ILE A 1 178 ? -11.286 -0.159 33.669 1.00 88.31 178 ILE A C 1
ATOM 1408 O O . ILE A 1 178 ? -10.877 0.067 32.528 1.00 88.31 178 ILE A O 1
ATOM 1412 N N . PRO A 1 179 ? -12.481 0.316 34.069 1.00 90.75 179 PRO A N 1
ATOM 1413 C CA . PRO A 1 179 ? -13.297 1.153 33.201 1.00 90.75 179 PRO A CA 1
ATOM 1414 C C . PRO A 1 179 ? -12.621 2.506 32.946 1.00 90.75 179 PRO A C 1
ATOM 1416 O O . PRO A 1 179 ? -12.351 3.251 33.891 1.00 90.75 179 PRO A O 1
ATOM 1419 N N . LEU A 1 180 ? -12.449 2.875 31.676 1.00 93.19 180 LEU A N 1
ATOM 1420 C CA . LEU A 1 180 ? -11.963 4.195 31.269 1.00 93.19 180 LEU A CA 1
ATOM 1421 C C . LEU A 1 180 ? -13.005 4.958 30.455 1.00 93.19 180 LEU A C 1
ATOM 1423 O O . LEU A 1 180 ? -13.881 4.377 29.816 1.00 93.19 180 LEU A O 1
ATOM 1427 N N . PHE A 1 181 ? -12.923 6.284 30.487 1.00 93.38 181 PHE A N 1
ATOM 1428 C CA . PHE A 1 181 ? -13.763 7.159 29.687 1.00 93.38 181 PHE A CA 1
ATOM 1429 C C . PHE A 1 181 ? -13.431 7.022 28.203 1.00 93.38 181 PHE A C 1
ATOM 1431 O O . PHE A 1 181 ? -12.310 7.289 27.759 1.00 93.38 181 PHE A O 1
ATOM 1438 N N . CYS A 1 182 ? -14.456 6.660 27.444 1.00 91.00 182 CYS A N 1
ATOM 1439 C CA . CYS A 1 182 ? -14.443 6.553 26.000 1.00 91.00 182 CYS A CA 1
ATOM 1440 C C . CYS A 1 182 ? -15.547 7.432 25.414 1.00 91.00 182 CYS A C 1
ATOM 1442 O O . CYS A 1 182 ? -16.648 7.504 25.960 1.00 91.00 182 CYS A O 1
ATOM 1444 N N . ASP A 1 183 ? -15.271 8.065 24.279 1.00 91.12 183 ASP A N 1
ATOM 1445 C CA . ASP A 1 183 ? -16.294 8.701 23.461 1.00 91.12 183 ASP A CA 1
ATOM 1446 C C . ASP A 1 183 ? -16.974 7.662 22.564 1.00 91.12 183 ASP A C 1
ATOM 1448 O O . ASP A 1 183 ? -16.315 6.914 21.836 1.00 91.12 183 ASP A O 1
ATOM 1452 N N . LEU A 1 184 ? -18.303 7.641 22.617 1.00 86.62 184 LEU A N 1
ATOM 1453 C CA . LEU A 1 184 ? -19.155 6.712 21.882 1.00 86.62 184 LEU A CA 1
ATOM 1454 C C . LEU A 1 184 ? -19.892 7.342 20.701 1.00 86.62 184 LEU A C 1
ATOM 1456 O O . LEU A 1 184 ? -20.624 6.637 20.010 1.00 86.62 184 LEU A O 1
ATOM 1460 N N . PHE A 1 185 ? -19.709 8.639 20.437 1.00 84.62 185 PHE A N 1
ATOM 1461 C CA . PHE A 1 185 ? -20.524 9.370 19.460 1.00 84.62 185 PHE A CA 1
ATOM 1462 C C . PHE A 1 185 ? -20.551 8.726 18.059 1.00 84.62 185 PHE A C 1
ATOM 1464 O O . PHE A 1 185 ? -21.543 8.813 17.342 1.00 84.62 185 PHE A O 1
ATOM 1471 N N . THR A 1 186 ? -19.472 8.042 17.671 1.00 74.81 186 THR A N 1
ATOM 1472 C CA . THR A 1 186 ? -19.313 7.430 16.337 1.00 74.81 186 THR A CA 1
ATOM 1473 C C . THR A 1 186 ? -19.720 5.954 16.258 1.00 74.81 186 THR A C 1
ATOM 1475 O O . THR A 1 186 ? -19.485 5.313 15.238 1.00 74.81 186 THR A O 1
ATOM 1478 N N . GLY A 1 187 ? -20.309 5.388 17.318 1.00 75.19 187 GLY A N 1
ATOM 1479 C CA . GLY A 1 187 ? -20.681 3.968 17.391 1.00 75.19 187 GLY A CA 1
ATOM 1480 C C . GLY A 1 187 ? -19.516 3.018 17.703 1.00 75.19 187 GLY A C 1
ATOM 1481 O O . GLY A 1 187 ? -19.746 1.876 18.088 1.00 75.19 187 GLY A O 1
ATOM 1482 N N . THR A 1 188 ? -18.271 3.491 17.610 1.00 79.00 188 THR A N 1
ATOM 1483 C CA . THR A 1 188 ? -17.069 2.805 18.106 1.00 79.00 188 THR A CA 1
ATOM 1484 C C . THR A 1 188 ? -16.548 3.501 19.357 1.00 79.00 188 THR A C 1
ATOM 1486 O O . THR A 1 188 ? -16.409 4.725 19.351 1.00 79.00 188 THR A O 1
ATOM 1489 N N . ALA A 1 189 ? -16.221 2.737 20.402 1.00 84.94 189 ALA A N 1
ATOM 1490 C CA . ALA A 1 189 ? -15.630 3.280 21.620 1.00 84.94 189 ALA A CA 1
ATOM 1491 C C . ALA A 1 189 ? -14.214 3.808 21.354 1.00 84.94 189 ALA A C 1
ATOM 1493 O O . ALA A 1 189 ? -13.330 3.057 20.945 1.00 84.94 189 ALA A O 1
ATOM 1494 N N . ARG A 1 190 ? -13.999 5.106 21.587 1.00 88.12 190 ARG A N 1
ATOM 1495 C CA . ARG A 1 190 ? -12.697 5.766 21.430 1.00 88.12 190 ARG A CA 1
ATOM 1496 C C . ARG A 1 190 ? -12.203 6.256 22.789 1.00 88.12 190 ARG A C 1
ATOM 1498 O O . ARG A 1 190 ? -12.796 7.202 23.307 1.00 88.12 190 ARG A O 1
ATOM 1505 N N . PRO A 1 191 ? -11.154 5.656 23.372 1.00 90.62 191 PRO A N 1
ATOM 1506 C CA . PRO A 1 191 ? -10.575 6.126 24.625 1.00 90.62 191 PRO A CA 1
ATOM 1507 C C . PRO A 1 191 ? -10.237 7.614 24.577 1.00 90.62 191 PRO A C 1
ATOM 1509 O O . PRO A 1 191 ? -9.573 8.076 23.647 1.00 90.62 191 PRO A O 1
ATOM 1512 N N . TYR A 1 192 ? -10.669 8.368 25.587 1.00 92.06 192 TYR A N 1
ATOM 1513 C CA . TYR A 1 192 ? -10.149 9.713 25.789 1.00 92.06 192 TYR A CA 1
ATOM 1514 C C . TYR A 1 192 ? -8.697 9.607 26.261 1.00 92.06 192 TYR A C 1
ATOM 1516 O O . TYR A 1 192 ? -8.411 8.922 27.242 1.00 92.06 192 TYR A O 1
ATOM 1524 N N . ILE A 1 193 ? -7.777 10.284 25.578 1.00 92.19 193 ILE A N 1
ATOM 1525 C CA . ILE A 1 193 ? -6.352 10.234 25.910 1.00 92.19 193 ILE A CA 1
ATOM 1526 C C . ILE A 1 193 ? -5.953 11.510 26.671 1.00 92.19 193 ILE A C 1
ATOM 1528 O O . ILE A 1 193 ? -5.952 12.595 26.064 1.00 92.19 193 ILE A O 1
ATOM 1532 N N . PRO A 1 194 ? -5.581 11.400 27.966 1.00 91.88 194 PRO A N 1
ATOM 1533 C CA . PRO A 1 194 ? -5.031 12.510 28.739 1.00 91.88 194 PRO A CA 1
ATOM 1534 C C . PRO A 1 194 ? -3.804 13.111 28.061 1.00 91.88 194 PRO A C 1
ATOM 1536 O O . PRO A 1 194 ? -3.071 12.417 27.348 1.00 91.88 194 PRO A O 1
ATOM 1539 N N . LYS A 1 195 ? -3.571 14.407 28.281 1.00 88.19 195 LYS A N 1
ATOM 1540 C CA . LYS A 1 195 ? -2.544 15.179 27.564 1.00 88.19 195 LYS A CA 1
ATOM 1541 C C . LYS A 1 195 ? -1.161 14.514 27.593 1.00 88.19 195 LYS A C 1
ATOM 1543 O O . LYS A 1 195 ? -0.506 14.457 26.552 1.00 88.19 195 LYS A O 1
ATOM 1548 N N . ASP A 1 196 ? -0.783 13.948 28.734 1.00 84.88 196 ASP A N 1
ATOM 1549 C CA . ASP A 1 196 ? 0.530 13.336 28.969 1.00 84.88 196 ASP A CA 1
ATOM 1550 C C . ASP A 1 196 ? 0.770 12.062 28.136 1.00 84.88 196 ASP A C 1
ATOM 1552 O O . ASP A 1 196 ? 1.911 11.709 27.844 1.00 84.88 196 ASP A O 1
ATOM 1556 N N . TYR A 1 197 ? -0.296 11.403 27.670 1.00 85.75 197 TYR A N 1
ATOM 1557 C CA . TYR A 1 197 ? -0.218 10.165 26.887 1.00 85.75 197 TYR A CA 1
ATOM 1558 C C . TYR A 1 197 ? -0.390 10.382 25.378 1.00 85.75 197 TYR A C 1
ATOM 1560 O O . TYR A 1 197 ? -0.069 9.488 24.591 1.00 85.75 197 TYR A O 1
ATOM 1568 N N . ARG A 1 198 ? -0.847 11.565 24.936 1.00 88.06 198 ARG A N 1
ATOM 1569 C CA . ARG A 1 198 ? -1.161 11.840 23.518 1.00 88.06 198 ARG A CA 1
ATOM 1570 C C . ARG A 1 198 ? 0.039 11.622 22.603 1.00 88.06 198 ARG A C 1
ATOM 1572 O O . ARG A 1 198 ? -0.091 10.945 21.588 1.00 88.06 198 ARG A O 1
ATOM 1579 N N . GLN A 1 199 ? 1.203 12.164 22.966 1.00 80.12 199 GLN A N 1
ATOM 1580 C CA . GLN A 1 199 ? 2.405 12.063 22.134 1.00 80.12 199 GLN A CA 1
ATOM 1581 C C . GLN A 1 199 ? 2.950 10.631 22.088 1.00 80.12 199 GLN A C 1
ATOM 1583 O O . GLN A 1 199 ? 3.317 10.157 21.018 1.00 80.12 199 GLN A O 1
ATOM 1588 N N . ARG A 1 200 ? 2.947 9.917 23.222 1.00 81.88 200 ARG A N 1
ATOM 1589 C CA . ARG A 1 200 ? 3.387 8.516 23.297 1.00 81.88 200 ARG A CA 1
ATOM 1590 C C . ARG A 1 200 ? 2.514 7.614 22.421 1.00 81.88 200 ARG A C 1
ATOM 1592 O O . ARG A 1 200 ? 3.048 6.882 21.593 1.00 81.88 200 ARG A O 1
ATOM 1599 N N . ILE A 1 201 ? 1.190 7.722 22.551 1.00 81.56 201 ILE A N 1
ATOM 1600 C CA . ILE A 1 201 ? 0.232 6.924 21.771 1.00 81.56 201 ILE A CA 1
ATOM 1601 C C . ILE A 1 201 ? 0.289 7.289 20.286 1.00 81.56 201 ILE A C 1
ATOM 1603 O O . ILE A 1 201 ? 0.294 6.398 19.438 1.00 81.56 201 ILE A O 1
ATOM 1607 N N . PHE A 1 202 ? 0.381 8.582 19.956 1.00 79.56 202 PHE A N 1
ATOM 1608 C CA . PHE A 1 202 ? 0.534 9.022 18.571 1.00 79.56 202 PHE A CA 1
ATOM 1609 C C . PHE A 1 202 ? 1.787 8.420 17.934 1.00 79.56 202 PHE A C 1
ATOM 1611 O O . PHE A 1 202 ? 1.680 7.807 16.877 1.00 79.56 202 PHE A O 1
ATOM 1618 N N . SER A 1 203 ? 2.949 8.535 18.585 1.00 70.56 203 SER A N 1
ATOM 1619 C CA . SER A 1 203 ? 4.204 7.980 18.070 1.00 70.56 203 SER A CA 1
ATOM 1620 C C . SER A 1 203 ? 4.130 6.464 17.895 1.00 70.56 203 SER A C 1
ATOM 1622 O O . SER A 1 203 ? 4.587 5.954 16.879 1.00 70.56 203 SER A O 1
ATOM 1624 N N . GLN A 1 204 ? 3.515 5.738 18.833 1.00 68.50 204 GLN A N 1
ATOM 1625 C CA . GLN A 1 204 ? 3.339 4.287 18.719 1.00 68.50 204 GLN A CA 1
ATOM 1626 C C . GLN A 1 204 ? 2.480 3.902 17.504 1.00 68.50 204 GLN A C 1
ATOM 1628 O O . GLN A 1 204 ? 2.917 3.112 16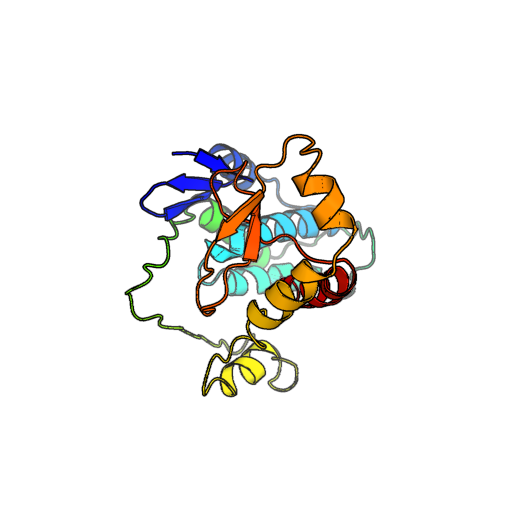.669 1.00 68.50 204 GLN A O 1
ATOM 1633 N N . LEU A 1 205 ? 1.292 4.495 17.360 1.00 69.12 205 LEU A N 1
ATOM 1634 C CA . LEU A 1 205 ? 0.382 4.194 16.248 1.00 69.12 205 LEU A CA 1
ATOM 1635 C C . LEU A 1 205 ? 0.932 4.665 14.892 1.00 69.12 205 LEU A C 1
ATOM 1637 O O . LEU A 1 205 ? 0.757 3.996 13.871 1.00 69.12 205 LEU A O 1
ATOM 1641 N N . HIS A 1 206 ? 1.604 5.816 14.877 1.00 68.38 206 HIS A N 1
ATOM 1642 C CA . HIS A 1 206 ? 2.214 6.374 13.676 1.00 68.38 206 HIS A CA 1
ATOM 1643 C C . HIS A 1 206 ? 3.397 5.520 13.202 1.00 68.38 206 HIS A C 1
ATOM 1645 O O . HIS A 1 206 ? 3.465 5.193 12.019 1.00 68.38 206 HIS A O 1
ATOM 1651 N N . ASN A 1 207 ? 4.284 5.096 14.109 1.00 56.62 207 ASN A N 1
ATOM 1652 C CA . ASN A 1 207 ? 5.428 4.243 13.771 1.00 56.62 207 ASN A CA 1
ATOM 1653 C C . ASN A 1 207 ? 4.990 2.856 13.284 1.00 56.62 207 ASN A C 1
ATOM 1655 O O . ASN A 1 207 ? 5.599 2.316 12.372 1.00 56.62 207 ASN A O 1
ATOM 1659 N N . MET A 1 208 ? 3.887 2.304 13.802 1.00 54.94 208 MET A N 1
ATOM 1660 C CA . MET A 1 208 ? 3.308 1.068 13.252 1.00 54.94 208 MET A CA 1
ATOM 1661 C C . MET A 1 208 ? 2.855 1.206 11.790 1.00 54.94 208 MET A C 1
ATOM 1663 O O . MET A 1 208 ? 2.819 0.223 11.056 1.00 54.94 208 MET A O 1
ATOM 1667 N N . SER A 1 209 ? 2.466 2.412 11.371 1.00 42.06 209 SER A N 1
ATOM 1668 C CA . SER A 1 209 ? 2.002 2.687 10.004 1.00 42.06 209 SER A CA 1
ATOM 1669 C C . SER A 1 209 ? 3.148 3.027 9.045 1.00 42.06 209 SER A C 1
ATOM 1671 O O . SER A 1 209 ? 2.956 3.015 7.828 1.00 42.06 209 SER A O 1
ATOM 1673 N N . HIS A 1 210 ? 4.324 3.331 9.594 1.00 37.81 210 HIS A N 1
ATOM 1674 C CA . HIS A 1 210 ? 5.539 3.698 8.878 1.00 37.81 210 HIS A CA 1
ATOM 1675 C C . HIS A 1 210 ? 6.745 2.958 9.485 1.00 37.81 210 HIS A C 1
ATOM 1677 O O . HIS A 1 210 ? 7.559 3.604 10.149 1.00 37.81 210 HIS A O 1
ATOM 1683 N N . PRO A 1 211 ? 6.820 1.621 9.320 1.00 47.66 211 PRO A N 1
ATOM 1684 C CA . PRO A 1 211 ? 8.009 0.854 9.677 1.00 47.66 211 PRO A CA 1
ATOM 1685 C C . PRO A 1 211 ? 9.211 1.227 8.802 1.00 47.66 211 PRO A C 1
ATOM 1687 O O . PRO A 1 211 ? 9.003 1.583 7.615 1.00 47.66 211 PRO A O 1
#

Radius of gyration: 23.46 Å; chains: 1; bounding box: 44×40×63 Å

Secondary structure (DSSP, 8-state):
-EEETTEEEETTEEEE-HHHHHHHHTPPPP-BHHHHHHHHHHHHHHGGG-TTTTGGGHHHHHTTTT--TT--PBP---HHHHHHHHHHHHHHHTPPPEEPPPTTS---------TTS--TTT-HHHHHHHT-S----SS---HHHHHHHHHT-HHHHHHHHS-SS--EEEEEPTT-SSEEEEE-TTSS-EE---HHHHHHHHHHHHHHH--